Protein AF-A0A8T0ZHH3-F1 (afdb_monomer_lite)

Organism: NCBI:txid29920

Structure (mmCIF, N/CA/C/O backbone):
data_AF-A0A8T0ZHH3-F1
#
_entry.id   AF-A0A8T0ZHH3-F1
#
loop_
_atom_site.group_PDB
_atom_site.id
_atom_site.type_symbol
_atom_site.label_atom_id
_atom_site.label_alt_id
_atom_site.label_comp_id
_atom_site.label_asym_id
_atom_site.label_entity_id
_atom_site.label_seq_id
_atom_site.pdbx_PDB_ins_code
_atom_site.Cartn_x
_atom_site.Cartn_y
_atom_site.Cartn_z
_atom_site.occupancy
_atom_site.B_iso_or_equiv
_atom_site.auth_seq_id
_atom_site.auth_comp_id
_atom_site.auth_asym_id
_atom_site.auth_atom_id
_atom_site.pdbx_PDB_model_num
ATOM 1 N N . MET A 1 1 ? 19.392 21.162 -33.563 1.00 59.66 1 MET A N 1
ATOM 2 C CA . MET A 1 1 ? 19.077 19.999 -34.437 1.00 59.66 1 MET A CA 1
ATOM 3 C C . MET A 1 1 ? 20.223 18.980 -34.588 1.00 59.66 1 MET A C 1
ATOM 5 O O . MET A 1 1 ? 19.961 17.785 -34.469 1.00 59.66 1 MET A O 1
ATOM 9 N N . ARG A 1 2 ? 21.492 19.386 -34.787 1.00 71.56 2 ARG A N 1
ATOM 10 C CA . ARG A 1 2 ? 22.636 18.455 -34.981 1.00 71.56 2 ARG A CA 1
ATOM 11 C C . ARG A 1 2 ? 22.983 17.592 -33.749 1.00 71.56 2 ARG A C 1
ATOM 13 O O . ARG A 1 2 ? 23.337 16.429 -33.901 1.00 71.56 2 ARG A O 1
ATOM 20 N N . THR A 1 3 ? 22.834 18.129 -32.537 1.00 78.62 3 THR A N 1
ATOM 21 C CA . THR A 1 3 ? 23.123 17.438 -31.261 1.00 78.62 3 THR A CA 1
ATOM 22 C C . THR A 1 3 ? 22.096 16.359 -30.914 1.00 78.62 3 THR A C 1
ATOM 24 O O . THR A 1 3 ? 22.476 15.237 -30.599 1.00 78.62 3 THR A O 1
ATOM 27 N N . VAL A 1 4 ? 20.800 16.652 -31.067 1.00 81.25 4 VAL A N 1
ATOM 28 C CA . VAL A 1 4 ? 19.709 15.680 -30.844 1.00 81.25 4 VAL A CA 1
ATOM 29 C C . VAL A 1 4 ? 19.835 14.473 -31.778 1.00 81.25 4 VAL A C 1
ATOM 31 O O . VAL A 1 4 ? 19.625 13.338 -31.361 1.00 81.25 4 VAL A O 1
ATOM 34 N N . THR A 1 5 ? 20.220 14.701 -33.035 1.00 85.38 5 THR A N 1
ATOM 35 C CA . THR A 1 5 ? 20.400 13.623 -34.021 1.00 85.38 5 THR A CA 1
ATOM 36 C C . THR A 1 5 ? 21.553 12.697 -33.636 1.00 85.38 5 THR A C 1
ATOM 38 O O . THR A 1 5 ? 21.377 11.480 -33.631 1.00 85.38 5 THR A O 1
ATOM 41 N N . LYS A 1 6 ? 22.700 13.260 -33.232 1.00 88.19 6 LYS A N 1
ATOM 42 C CA . LYS A 1 6 ? 23.842 12.479 -32.734 1.00 88.19 6 LYS A CA 1
ATOM 43 C C . LYS A 1 6 ? 23.497 11.699 -31.462 1.00 88.19 6 LYS A C 1
ATOM 45 O O . LYS A 1 6 ? 23.827 10.524 -31.376 1.00 88.19 6 LYS A O 1
ATOM 50 N N . ALA A 1 7 ? 22.778 12.310 -30.516 1.00 83.81 7 ALA A N 1
ATOM 51 C CA . ALA A 1 7 ? 22.341 11.636 -29.292 1.00 83.81 7 ALA A CA 1
ATOM 52 C C . ALA A 1 7 ? 21.425 10.434 -29.588 1.00 83.81 7 ALA A C 1
ATOM 54 O O . ALA A 1 7 ? 21.632 9.353 -29.047 1.00 83.81 7 ALA A O 1
ATOM 55 N N . LYS A 1 8 ? 20.468 10.583 -30.516 1.00 86.31 8 LYS A N 1
ATOM 56 C CA . LYS A 1 8 ? 19.613 9.472 -30.971 1.00 86.31 8 LYS A CA 1
ATOM 57 C C . LYS A 1 8 ? 20.405 8.368 -31.678 1.00 86.31 8 LYS A C 1
ATOM 59 O O . LYS A 1 8 ? 20.067 7.197 -31.542 1.00 86.31 8 LYS A O 1
ATOM 64 N N . GLN A 1 9 ? 21.429 8.718 -32.460 1.00 90.06 9 GLN A N 1
ATOM 65 C CA . GLN A 1 9 ? 22.307 7.728 -33.095 1.00 90.06 9 GLN A CA 1
ATOM 66 C C . GLN A 1 9 ? 23.125 6.957 -32.056 1.00 90.06 9 GLN A C 1
ATOM 68 O O . GLN A 1 9 ? 23.198 5.734 -32.145 1.00 90.06 9 GLN A O 1
ATOM 73 N N . LEU A 1 10 ? 23.670 7.652 -31.053 1.00 89.94 10 LEU A N 1
ATOM 74 C CA . LEU A 1 10 ? 24.406 7.030 -29.956 1.00 89.94 10 LEU A CA 1
ATOM 75 C C . LEU A 1 10 ? 23.509 6.092 -29.135 1.00 89.94 10 LEU A C 1
ATOM 77 O O . LEU A 1 10 ? 23.885 4.948 -28.913 1.00 89.94 10 LEU A O 1
ATOM 81 N N . GLU A 1 11 ? 22.300 6.530 -28.764 1.00 89.69 11 GLU A N 1
ATOM 82 C CA . GLU A 1 11 ? 21.311 5.692 -28.065 1.00 89.69 11 GLU A CA 1
ATOM 83 C C . GLU A 1 11 ? 21.004 4.413 -28.861 1.00 89.69 11 GLU A C 1
ATOM 85 O O . GLU A 1 11 ? 21.053 3.310 -28.322 1.00 89.69 11 GLU A O 1
ATOM 90 N N . LYS A 1 12 ? 20.753 4.535 -30.172 1.00 90.00 12 LYS A N 1
ATOM 91 C CA . LYS A 1 12 ? 20.539 3.371 -31.048 1.00 90.00 12 LYS A CA 1
ATOM 92 C C . LYS A 1 12 ? 21.761 2.450 -31.106 1.00 90.00 12 LYS A C 1
ATOM 94 O O . LYS A 1 12 ? 21.583 1.237 -31.184 1.00 90.00 12 LYS A O 1
ATOM 99 N N . GLY A 1 13 ? 22.971 3.010 -31.102 1.00 92.50 13 GLY A N 1
ATOM 100 C CA . GLY A 1 13 ? 24.221 2.252 -31.051 1.00 92.50 13 GLY A CA 1
ATOM 101 C C . GLY A 1 13 ? 24.333 1.424 -29.772 1.00 92.50 13 GLY A C 1
ATOM 102 O O . GLY A 1 13 ? 24.526 0.214 -29.858 1.00 92.50 13 GLY A O 1
ATOM 103 N N . LEU A 1 14 ? 24.099 2.049 -28.614 1.00 92.81 14 LEU A N 1
ATOM 104 C CA . LEU A 1 14 ? 24.108 1.382 -27.306 1.00 92.81 14 LEU A CA 1
ATOM 105 C C . LEU A 1 14 ? 23.083 0.245 -27.235 1.00 92.81 14 LEU A C 1
ATOM 107 O O . LEU A 1 14 ? 23.435 -0.875 -26.878 1.00 92.81 14 LEU A O 1
ATOM 111 N N . LEU A 1 15 ? 21.837 0.489 -27.658 1.00 93.06 15 LEU A N 1
ATOM 112 C CA . LEU A 1 15 ? 20.794 -0.545 -27.667 1.00 93.06 15 LEU A CA 1
ATOM 113 C C . LEU A 1 15 ? 21.173 -1.746 -28.547 1.00 93.06 15 LEU A C 1
ATOM 115 O O . LEU A 1 15 ? 20.931 -2.892 -28.170 1.00 93.06 15 LEU A O 1
ATOM 119 N N . ARG A 1 16 ? 21.786 -1.504 -29.715 1.00 90.62 16 ARG A N 1
ATOM 120 C CA . ARG A 1 16 ? 22.267 -2.578 -30.601 1.00 90.62 16 ARG A CA 1
ATOM 121 C C . ARG A 1 16 ? 23.394 -3.376 -29.960 1.00 90.62 16 ARG A C 1
ATOM 123 O O . ARG A 1 16 ? 23.371 -4.600 -30.063 1.00 90.62 16 ARG A O 1
ATOM 130 N N . GLN A 1 17 ? 24.339 -2.691 -29.320 1.00 93.31 17 GLN A N 1
ATOM 131 C CA . GLN A 1 17 ? 25.462 -3.317 -28.636 1.00 93.31 17 GLN A CA 1
ATOM 132 C C . GLN A 1 17 ? 24.977 -4.206 -27.486 1.00 93.31 17 GLN A C 1
ATOM 134 O O . GLN A 1 17 ? 25.219 -5.408 -27.515 1.00 93.31 17 GLN A O 1
ATOM 139 N N . TRP A 1 18 ? 24.196 -3.666 -26.545 1.00 95.06 18 TRP A N 1
ATOM 140 C CA . TRP A 1 18 ? 23.686 -4.429 -25.397 1.00 95.06 18 TRP A CA 1
ATOM 141 C C . TRP A 1 18 ? 22.829 -5.630 -25.805 1.00 95.06 18 TRP A C 1
ATOM 143 O O . TRP A 1 18 ? 22.804 -6.651 -25.122 1.00 95.06 18 TRP A O 1
ATOM 153 N N . ARG A 1 19 ? 22.114 -5.526 -26.930 1.00 87.88 19 ARG A N 1
ATOM 154 C CA . ARG A 1 19 ? 21.345 -6.637 -27.503 1.00 87.88 19 ARG A CA 1
ATOM 155 C C . ARG A 1 19 ? 22.243 -7.710 -28.130 1.00 87.88 19 ARG A C 1
ATOM 157 O O . ARG A 1 19 ? 21.929 -8.897 -28.038 1.00 87.88 19 ARG A O 1
ATOM 164 N N . HIS A 1 20 ? 23.321 -7.305 -28.802 1.00 88.88 20 HIS A N 1
ATOM 165 C CA . HIS A 1 20 ? 24.292 -8.229 -29.393 1.00 88.88 20 HIS A CA 1
ATOM 166 C C . HIS A 1 20 ? 25.044 -9.004 -28.307 1.00 88.88 20 HIS A C 1
ATOM 168 O O . HIS A 1 20 ? 25.120 -10.225 -28.382 1.00 88.88 20 HIS A O 1
ATOM 174 N N . GLU A 1 21 ? 25.475 -8.302 -27.258 1.00 91.44 21 GLU A N 1
ATOM 175 C CA . GLU A 1 21 ? 26.130 -8.868 -26.072 1.00 91.44 21 GLU A CA 1
ATOM 176 C C . GLU A 1 21 ? 25.176 -9.668 -25.168 1.00 91.44 21 GLU A C 1
ATOM 178 O O . GLU A 1 21 ? 25.624 -10.310 -24.226 1.00 91.44 21 GLU A O 1
ATOM 183 N N . ASN A 1 22 ? 23.868 -9.647 -25.456 1.00 87.50 22 ASN A N 1
ATOM 184 C CA . ASN A 1 22 ? 22.833 -10.329 -24.678 1.00 87.50 22 ASN A CA 1
ATOM 185 C C . ASN A 1 22 ? 22.885 -9.988 -23.182 1.00 87.50 22 ASN A C 1
ATOM 187 O O . ASN A 1 22 ? 22.786 -10.876 -22.338 1.00 87.50 22 ASN A O 1
ATOM 191 N N . LEU A 1 23 ? 23.075 -8.705 -22.861 1.00 94.31 23 LEU A N 1
ATOM 192 C CA . LEU A 1 23 ? 23.113 -8.278 -21.468 1.00 94.31 23 LEU A CA 1
ATOM 193 C C . LEU A 1 23 ? 21.786 -8.601 -20.768 1.00 94.31 23 LEU A C 1
ATOM 195 O O . LEU A 1 23 ? 20.710 -8.508 -21.349 1.00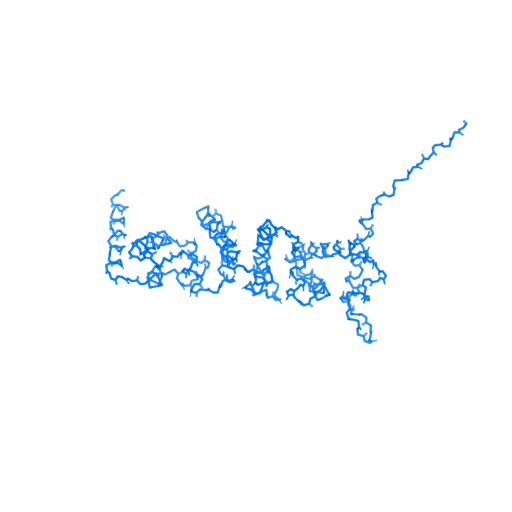 94.31 23 LEU A O 1
ATOM 199 N N . GLU A 1 24 ? 21.848 -8.964 -19.495 1.00 92.69 24 GLU A N 1
ATOM 200 C CA . GLU A 1 24 ? 20.628 -9.111 -18.705 1.00 92.69 24 GLU A CA 1
ATOM 201 C C . GLU A 1 24 ? 20.027 -7.730 -18.392 1.00 92.69 24 GLU A C 1
ATOM 203 O O . GLU A 1 24 ? 20.781 -6.771 -18.164 1.00 92.69 24 GLU A O 1
ATOM 208 N N . PRO A 1 25 ? 18.689 -7.584 -18.310 1.00 92.75 25 PRO A N 1
ATOM 209 C CA . PRO A 1 25 ? 18.055 -6.310 -17.974 1.00 92.75 25 PRO A CA 1
ATOM 210 C C . PRO A 1 25 ? 18.575 -5.692 -16.672 1.00 92.75 25 PRO A C 1
ATOM 212 O O . PRO A 1 25 ? 18.742 -4.478 -16.607 1.00 92.75 25 PRO A O 1
ATOM 215 N N . ALA A 1 26 ? 18.927 -6.503 -15.670 1.00 92.25 26 ALA A N 1
ATOM 216 C CA . ALA A 1 26 ? 19.546 -6.022 -14.433 1.00 92.25 26 ALA A CA 1
ATOM 217 C C . ALA A 1 26 ? 20.908 -5.336 -14.676 1.00 92.25 26 ALA A C 1
ATOM 219 O O . ALA A 1 26 ? 21.198 -4.291 -14.090 1.00 92.25 26 ALA A O 1
ATOM 220 N N . SER A 1 27 ? 21.727 -5.867 -15.588 1.00 94.12 27 SER A N 1
ATOM 221 C CA . SER A 1 27 ? 23.013 -5.268 -15.965 1.00 94.12 27 SER A CA 1
ATOM 222 C C . SER A 1 27 ? 22.818 -3.929 -16.671 1.00 94.12 27 SER A C 1
ATOM 224 O O . SER A 1 27 ? 23.507 -2.958 -16.360 1.00 94.12 27 SER A O 1
ATOM 226 N N . VAL A 1 28 ? 21.842 -3.838 -17.580 1.00 95.00 28 VAL A N 1
ATOM 227 C CA . VAL A 1 28 ? 21.525 -2.571 -18.260 1.00 95.00 28 VAL A CA 1
ATOM 228 C C . VAL A 1 28 ? 20.920 -1.551 -17.296 1.00 95.00 28 VAL A C 1
ATOM 230 O O . VAL A 1 28 ? 21.265 -0.372 -17.369 1.00 95.00 28 VAL A O 1
ATOM 233 N N . MET A 1 29 ? 20.090 -1.987 -16.345 1.00 93.88 29 MET A N 1
ATOM 234 C CA . MET A 1 29 ? 19.563 -1.135 -15.275 1.00 93.88 29 MET A CA 1
ATOM 235 C C . MET A 1 29 ? 20.707 -0.478 -14.487 1.00 93.88 29 MET A C 1
ATOM 237 O O . MET A 1 29 ? 20.697 0.738 -14.293 1.00 93.88 29 MET A O 1
ATOM 241 N N . LYS A 1 30 ? 21.747 -1.248 -14.145 1.00 93.31 30 LYS A N 1
ATOM 242 C CA . LYS A 1 30 ? 22.952 -0.738 -13.478 1.00 93.31 30 LYS A CA 1
ATOM 243 C C . LYS A 1 30 ? 23.771 0.217 -14.347 1.00 93.31 30 LYS A C 1
ATOM 245 O O . LYS A 1 30 ? 24.168 1.286 -13.888 1.00 93.31 30 LYS A O 1
ATOM 250 N N . LEU A 1 31 ? 23.987 -0.112 -15.623 1.00 94.38 31 LEU A N 1
ATOM 251 C CA . LEU A 1 31 ? 24.691 0.775 -16.567 1.00 94.38 31 LEU A CA 1
ATOM 252 C C . LEU A 1 31 ? 23.988 2.130 -16.727 1.00 94.38 31 LEU A C 1
ATOM 254 O O . LEU A 1 31 ? 24.639 3.162 -16.893 1.00 94.38 31 LEU A O 1
ATOM 258 N N . LEU A 1 32 ? 22.658 2.130 -16.652 1.00 93.12 32 LEU A N 1
ATOM 259 C CA . LEU A 1 32 ? 21.827 3.326 -16.733 1.00 93.12 32 LEU A CA 1
ATOM 260 C C . LEU A 1 32 ? 21.657 4.054 -15.391 1.00 93.12 32 LEU A C 1
ATOM 262 O O . LEU A 1 32 ? 20.986 5.093 -15.374 1.00 93.12 32 LEU A O 1
ATOM 266 N N . LYS A 1 33 ? 22.268 3.549 -14.307 1.00 92.00 33 LYS A N 1
ATOM 267 C CA . LYS A 1 33 ? 22.129 4.056 -12.931 1.00 92.00 33 LYS A CA 1
ATOM 268 C C . LYS A 1 33 ? 20.668 4.148 -12.496 1.00 92.00 33 LYS A C 1
ATOM 270 O O . LYS A 1 33 ? 20.194 5.165 -11.996 1.00 92.00 33 LYS A O 1
ATOM 275 N N . LEU A 1 34 ? 19.924 3.092 -12.798 1.00 91.94 34 LEU A N 1
ATOM 276 C CA . LEU A 1 34 ? 18.514 2.945 -12.454 1.00 91.94 34 LEU A CA 1
ATOM 277 C C . LEU A 1 34 ? 18.319 2.081 -11.202 1.00 91.94 34 LEU A C 1
ATOM 279 O O . LEU A 1 34 ? 17.189 1.884 -10.779 1.00 91.94 34 LEU A O 1
ATOM 283 N N . ASP A 1 35 ? 19.393 1.570 -10.605 1.00 89.75 35 ASP A N 1
ATOM 284 C CA . ASP A 1 35 ? 19.345 0.677 -9.448 1.00 89.75 35 ASP A CA 1
ATOM 285 C C . ASP A 1 35 ? 19.921 1.291 -8.155 1.00 89.75 35 ASP A C 1
ATOM 287 O O . ASP A 1 35 ? 20.048 0.581 -7.154 1.00 89.75 35 ASP A O 1
ATOM 291 N N . ASP A 1 36 ? 20.197 2.602 -8.160 1.00 87.94 36 ASP A N 1
ATOM 292 C CA . ASP A 1 36 ? 20.709 3.360 -7.008 1.00 87.94 36 ASP A CA 1
ATOM 293 C C . ASP A 1 36 ? 19.606 3.682 -5.977 1.00 87.94 36 ASP A C 1
ATOM 295 O O . ASP A 1 36 ? 19.792 3.483 -4.780 1.00 87.94 36 ASP A O 1
ATOM 299 N N . ASP A 1 37 ? 18.441 4.162 -6.433 1.00 89.50 37 ASP A N 1
ATOM 300 C CA . ASP A 1 37 ? 17.300 4.550 -5.588 1.00 89.50 37 ASP A CA 1
ATOM 301 C C . ASP A 1 37 ? 15.968 4.296 -6.307 1.00 89.50 37 ASP A C 1
ATOM 303 O O . ASP A 1 37 ? 15.744 4.746 -7.437 1.00 89.50 37 ASP A O 1
ATOM 307 N N . VAL A 1 38 ? 15.045 3.629 -5.611 1.00 89.94 38 VAL A N 1
ATOM 308 C CA . VAL A 1 38 ? 13.718 3.280 -6.131 1.00 89.94 38 VAL A CA 1
ATOM 309 C C . VAL A 1 38 ? 12.878 4.524 -6.453 1.00 89.94 38 VAL A C 1
ATOM 311 O O . VAL A 1 38 ? 12.126 4.527 -7.428 1.00 89.94 38 VAL A O 1
ATOM 314 N N . ASN A 1 39 ? 13.029 5.620 -5.697 1.00 85.94 39 ASN A N 1
ATOM 315 C CA . ASN A 1 39 ? 12.301 6.866 -5.973 1.00 85.94 39 ASN A CA 1
ATOM 316 C C . ASN A 1 39 ? 12.911 7.639 -7.154 1.00 85.94 39 ASN A C 1
ATOM 318 O O . ASN A 1 39 ? 12.196 8.317 -7.901 1.00 85.94 39 ASN A O 1
ATOM 322 N N . GLY A 1 40 ? 14.230 7.552 -7.317 1.00 86.81 40 GLY A N 1
ATOM 323 C CA . GLY A 1 40 ? 14.991 8.111 -8.427 1.00 86.81 40 GLY A CA 1
ATOM 324 C C . GLY A 1 40 ? 14.697 7.421 -9.756 1.00 86.81 40 GLY A C 1
ATOM 325 O O . GLY A 1 40 ? 14.652 8.100 -10.784 1.00 86.81 40 GLY A O 1
ATOM 326 N N . PHE A 1 41 ? 14.407 6.115 -9.740 1.00 89.69 41 PHE A N 1
ATOM 327 C CA . PHE A 1 41 ? 14.096 5.330 -10.937 1.00 89.69 41 PHE A CA 1
ATOM 328 C C . PHE A 1 41 ? 13.025 5.984 -11.819 1.00 89.69 41 PHE A C 1
ATOM 330 O O . PHE A 1 41 ? 13.260 6.246 -12.999 1.00 89.69 41 PHE A O 1
ATOM 337 N N . LEU A 1 42 ? 11.867 6.317 -11.233 1.00 88.25 42 LEU A N 1
ATOM 338 C CA . LEU A 1 42 ? 10.724 6.886 -11.961 1.00 88.25 42 LEU A CA 1
ATOM 339 C C . LEU A 1 42 ? 11.003 8.290 -12.510 1.00 88.25 42 LEU A C 1
ATOM 341 O O . LEU A 1 42 ? 10.373 8.722 -13.472 1.00 88.25 42 LEU A O 1
ATOM 345 N N . LYS A 1 43 ? 11.949 9.009 -11.900 1.00 88.69 43 LYS A N 1
ATOM 346 C CA . LYS A 1 43 ? 12.342 10.373 -12.281 1.00 88.69 43 LYS A CA 1
ATOM 347 C C . LYS A 1 43 ? 13.483 10.384 -13.298 1.00 88.69 43 LYS A C 1
ATOM 349 O O . LYS A 1 43 ? 13.818 11.441 -13.838 1.00 88.69 43 LYS A O 1
ATOM 354 N N . SER A 1 44 ? 14.109 9.234 -13.543 1.00 89.75 44 SER A N 1
ATOM 355 C CA . SER A 1 44 ? 15.304 9.148 -14.367 1.00 89.75 44 SER A CA 1
ATOM 356 C C . SER A 1 44 ? 14.988 9.344 -15.845 1.00 89.75 44 SER A C 1
ATOM 358 O O . SER A 1 44 ? 14.121 8.693 -16.425 1.00 89.75 44 SER A O 1
ATOM 360 N N . ARG A 1 45 ? 15.783 10.190 -16.507 1.00 86.50 45 ARG A N 1
ATOM 361 C CA . ARG A 1 45 ? 15.721 10.372 -17.967 1.00 86.50 45 ARG A CA 1
ATOM 362 C C . ARG A 1 45 ? 16.145 9.116 -18.734 1.00 86.50 45 ARG A C 1
ATOM 364 O O . ARG A 1 45 ? 15.767 8.963 -19.891 1.00 86.50 45 ARG A O 1
ATOM 371 N N . ASN A 1 46 ? 16.898 8.221 -18.091 1.00 91.00 46 ASN A N 1
ATOM 372 C CA . ASN A 1 46 ? 17.352 6.965 -18.685 1.00 91.00 46 ASN A CA 1
ATOM 373 C C . ASN A 1 46 ? 16.268 5.880 -18.688 1.00 91.00 46 ASN A C 1
ATOM 375 O O . ASN A 1 46 ? 16.449 4.855 -19.344 1.00 91.00 46 ASN A O 1
ATOM 379 N N . LEU A 1 47 ? 15.140 6.106 -18.005 1.00 91.44 47 LEU A N 1
ATOM 380 C CA . LEU A 1 47 ? 14.032 5.157 -17.950 1.00 91.44 47 LEU A CA 1
ATOM 381 C C . LEU A 1 47 ? 13.524 4.791 -19.350 1.00 91.44 47 LEU A C 1
ATOM 383 O O . LEU A 1 47 ? 13.345 3.620 -19.663 1.00 91.44 47 LEU A O 1
ATOM 387 N N . TRP A 1 48 ? 13.376 5.786 -20.225 1.00 90.25 48 TRP A N 1
ATOM 388 C CA . TRP A 1 48 ? 12.935 5.575 -21.606 1.00 90.25 48 TRP A CA 1
ATOM 389 C C . TRP A 1 48 ? 13.915 4.716 -22.417 1.00 90.25 48 TRP A C 1
ATOM 391 O O . TRP A 1 48 ? 13.509 3.876 -23.221 1.00 90.25 48 TRP A O 1
ATOM 401 N N . THR A 1 49 ? 15.220 4.897 -22.194 1.00 93.69 49 THR A N 1
ATOM 402 C CA . THR A 1 49 ? 16.259 4.054 -22.801 1.00 93.69 49 THR A CA 1
ATOM 403 C C . THR A 1 49 ? 16.140 2.615 -22.305 1.00 93.69 49 THR A C 1
ATOM 405 O O . THR A 1 49 ? 16.259 1.681 -23.097 1.00 93.69 49 THR A O 1
ATOM 408 N N . PHE A 1 50 ? 15.859 2.429 -21.015 1.00 95.25 50 PHE A N 1
ATOM 409 C CA . PHE A 1 50 ? 15.678 1.109 -20.421 1.00 95.25 50 PHE A CA 1
ATOM 410 C C . PHE A 1 50 ? 14.421 0.398 -20.935 1.00 95.25 50 PHE A C 1
ATOM 412 O O . PHE A 1 50 ? 14.491 -0.772 -21.293 1.00 95.25 50 PHE A O 1
ATOM 419 N N . GLU A 1 51 ? 13.296 1.101 -21.077 1.00 93.56 51 GLU A N 1
ATOM 420 C CA . GLU A 1 51 ? 12.072 0.537 -21.665 1.00 93.56 51 GLU A CA 1
ATOM 421 C C . GLU A 1 51 ? 12.287 0.074 -23.112 1.00 93.56 51 GLU A C 1
ATOM 423 O O . GLU A 1 51 ? 11.874 -1.026 -23.483 1.00 93.56 51 GLU A O 1
ATOM 428 N N . LYS A 1 52 ? 12.986 0.876 -23.929 1.00 93.75 52 LYS A N 1
ATOM 429 C CA . LYS A 1 52 ? 13.379 0.458 -25.286 1.00 93.75 52 LYS A CA 1
ATOM 430 C C . LYS A 1 52 ? 14.250 -0.790 -25.261 1.00 93.75 52 LYS A C 1
ATOM 432 O O . LYS A 1 52 ? 14.093 -1.654 -26.120 1.00 93.75 52 LYS A O 1
ATOM 437 N N . TYR A 1 53 ? 15.169 -0.870 -24.303 1.00 95.31 53 TYR A N 1
ATOM 438 C CA . TYR A 1 53 ? 16.025 -2.033 -24.148 1.00 95.31 53 TYR A CA 1
ATOM 439 C C . TYR A 1 53 ? 15.223 -3.286 -23.786 1.00 95.31 53 TYR A C 1
ATOM 441 O O . TYR A 1 53 ? 15.363 -4.293 -24.472 1.00 95.31 53 TYR A O 1
ATOM 449 N N . ILE A 1 54 ? 14.331 -3.209 -22.791 1.00 94.81 54 ILE A N 1
ATOM 450 C CA . ILE A 1 54 ? 13.426 -4.308 -22.416 1.00 94.81 54 ILE A CA 1
ATOM 451 C C . ILE A 1 54 ? 12.617 -4.780 -23.632 1.00 94.81 54 ILE A C 1
ATOM 453 O O . ILE A 1 54 ? 12.514 -5.980 -23.876 1.00 94.81 54 ILE A O 1
ATOM 457 N N . ALA A 1 55 ? 12.090 -3.857 -24.442 1.00 93.62 55 ALA A N 1
ATOM 458 C CA . ALA A 1 55 ? 11.341 -4.214 -25.645 1.00 93.62 55 ALA A CA 1
ATOM 459 C C . ALA A 1 55 ? 12.194 -4.983 -26.673 1.00 93.62 55 ALA A C 1
ATOM 461 O O . ALA A 1 55 ? 11.716 -5.946 -27.270 1.00 93.62 55 ALA A O 1
ATOM 462 N N . GLU A 1 56 ? 13.452 -4.589 -26.890 1.00 92.38 56 GLU A N 1
ATOM 463 C CA . GLU A 1 56 ? 14.375 -5.319 -27.772 1.00 92.38 56 GLU A CA 1
ATOM 464 C C . GLU A 1 56 ? 14.822 -6.662 -27.174 1.00 92.38 56 GLU A C 1
ATOM 466 O O . GLU A 1 56 ? 14.937 -7.644 -27.908 1.00 92.38 56 GLU A O 1
ATOM 471 N N . PHE A 1 57 ? 15.028 -6.724 -25.856 1.00 92.75 57 PHE A N 1
ATOM 472 C CA . PHE A 1 57 ? 15.357 -7.951 -25.133 1.00 92.75 57 PHE A CA 1
ATOM 473 C C . PHE A 1 57 ? 14.223 -8.979 -25.248 1.00 92.75 57 PHE A C 1
ATOM 475 O O . PHE A 1 57 ? 14.467 -10.118 -25.643 1.00 92.75 57 PHE A O 1
ATOM 482 N N . ASN A 1 58 ? 12.973 -8.571 -25.013 1.00 94.25 58 ASN A N 1
ATOM 483 C CA . ASN A 1 58 ? 11.803 -9.455 -25.077 1.00 94.25 58 ASN A CA 1
ATOM 484 C C . ASN A 1 58 ? 11.533 -9.993 -26.488 1.00 94.25 58 ASN A C 1
ATOM 486 O O . ASN A 1 58 ? 11.079 -11.123 -26.631 1.00 94.25 58 ASN A O 1
ATOM 490 N N . LYS A 1 59 ? 11.846 -9.227 -27.546 1.00 91.94 59 LYS A N 1
ATOM 491 C CA . LYS A 1 59 ? 11.749 -9.721 -28.935 1.00 91.94 59 LYS A CA 1
ATOM 492 C C . LYS A 1 59 ? 12.688 -10.897 -29.207 1.00 91.94 59 LYS A C 1
ATOM 494 O O . LYS A 1 59 ? 12.364 -11.745 -30.030 1.00 91.94 59 LYS A O 1
ATOM 499 N N . LYS A 1 60 ? 13.855 -10.926 -28.556 1.00 89.00 60 LYS A N 1
ATOM 500 C CA . LYS A 1 60 ? 14.839 -12.013 -28.677 1.00 89.00 60 LYS A CA 1
ATOM 501 C C . LYS A 1 60 ? 14.549 -13.162 -27.706 1.00 89.00 60 LYS A C 1
ATOM 503 O O . LYS A 1 60 ? 14.927 -14.291 -27.989 1.00 89.00 60 LYS A O 1
ATOM 508 N N . ASN A 1 61 ? 13.857 -12.872 -26.604 1.00 89.44 61 ASN A N 1
ATOM 509 C CA . ASN A 1 61 ? 13.544 -13.813 -25.532 1.00 89.44 61 ASN A CA 1
ATOM 510 C C . ASN A 1 61 ? 12.018 -13.917 -25.322 1.00 89.44 61 ASN A C 1
ATOM 512 O O . ASN A 1 61 ? 11.515 -13.499 -24.276 1.00 89.44 61 ASN A O 1
ATOM 516 N N . PRO A 1 62 ? 11.254 -14.443 -26.302 1.00 91.06 62 PRO A N 1
ATOM 517 C CA . PRO A 1 62 ? 9.791 -14.439 -26.249 1.00 91.06 62 PRO A CA 1
ATOM 518 C C . PRO A 1 62 ? 9.218 -15.285 -25.104 1.00 91.06 62 PRO A C 1
ATOM 520 O O . PRO A 1 62 ? 8.127 -14.979 -24.631 1.00 91.06 62 PRO A O 1
ATOM 523 N N . GLU A 1 63 ? 9.948 -16.306 -24.651 1.00 92.62 63 GLU A N 1
ATOM 524 C CA . GLU A 1 63 ? 9.540 -17.194 -23.553 1.00 92.62 63 GLU A CA 1
ATOM 525 C C . GLU A 1 63 ? 9.834 -16.604 -22.164 1.00 92.62 63 GLU A C 1
ATOM 527 O O . GLU A 1 63 ? 9.122 -16.898 -21.210 1.00 92.62 63 GLU A O 1
ATOM 532 N N . ASN A 1 64 ? 10.836 -15.724 -22.055 1.00 88.31 64 ASN A N 1
ATOM 533 C CA . ASN A 1 64 ? 11.323 -15.156 -20.793 1.00 88.31 64 ASN A CA 1
ATOM 534 C C . ASN A 1 64 ? 11.250 -13.627 -20.825 1.00 88.31 64 ASN A C 1
ATOM 536 O O . ASN A 1 64 ? 12.255 -12.923 -20.702 1.00 88.31 64 ASN A O 1
ATOM 540 N N . GLN A 1 65 ? 10.044 -13.108 -21.047 1.00 93.00 65 GLN A N 1
ATOM 541 C CA . GLN A 1 65 ? 9.830 -11.669 -21.131 1.00 93.00 65 GLN A CA 1
ATOM 542 C C . GLN A 1 65 ? 10.003 -10.999 -19.769 1.00 93.00 65 GLN A C 1
ATOM 544 O O . GLN A 1 65 ? 9.467 -11.444 -18.755 1.00 93.00 65 GLN A O 1
ATOM 549 N N . VAL A 1 66 ? 10.690 -9.862 -19.773 1.00 93.44 66 VAL A N 1
ATOM 550 C CA . VAL A 1 66 ? 10.872 -9.003 -18.606 1.00 93.44 66 VAL A CA 1
ATOM 551 C C . VAL A 1 66 ? 9.974 -7.779 -18.737 1.00 93.44 66 VAL A C 1
ATOM 553 O O . VAL A 1 66 ? 9.820 -7.210 -19.816 1.00 93.44 66 VAL A O 1
ATOM 556 N N . THR A 1 67 ? 9.363 -7.352 -17.637 1.00 94.50 67 THR A N 1
ATOM 557 C CA . THR A 1 67 ? 8.595 -6.102 -17.576 1.00 94.50 67 THR A CA 1
ATOM 558 C C . THR A 1 67 ? 9.357 -5.054 -16.780 1.00 94.50 67 THR A C 1
ATOM 560 O O . THR A 1 67 ? 10.264 -5.375 -16.011 1.00 94.50 67 THR A O 1
ATOM 563 N N . LEU A 1 68 ? 8.976 -3.785 -16.929 1.00 94.25 68 LEU A N 1
ATOM 564 C CA . LEU A 1 68 ? 9.570 -2.705 -16.144 1.00 94.25 68 LEU A CA 1
ATOM 565 C C . LEU A 1 68 ? 9.335 -2.912 -14.639 1.00 94.25 68 LEU A C 1
ATOM 567 O O . LEU A 1 68 ? 10.262 -2.794 -13.839 1.00 94.25 68 LEU A O 1
ATOM 571 N N . LEU A 1 69 ? 8.103 -3.278 -14.268 1.00 95.31 69 LEU A N 1
ATOM 572 C CA . LEU A 1 69 ? 7.749 -3.626 -12.895 1.00 95.31 69 LEU A CA 1
ATOM 573 C C . LEU A 1 69 ? 8.498 -4.876 -12.408 1.00 95.31 69 LEU A C 1
ATOM 575 O O . LEU A 1 69 ? 8.947 -4.913 -11.264 1.00 95.31 69 LEU A O 1
ATOM 579 N N . GLY A 1 70 ? 8.665 -5.885 -13.265 1.00 94.12 70 GLY A N 1
ATOM 580 C CA . GLY A 1 70 ? 9.433 -7.092 -12.956 1.00 94.12 70 GLY A CA 1
ATOM 581 C C . GLY A 1 70 ? 10.901 -6.778 -12.673 1.00 94.12 70 GLY A C 1
ATOM 582 O O . GLY A 1 70 ? 11.443 -7.237 -11.675 1.00 94.12 70 GLY A O 1
ATOM 583 N N . ALA A 1 71 ? 11.524 -5.914 -13.480 1.00 92.81 71 ALA A N 1
ATOM 584 C CA . ALA A 1 71 ? 12.887 -5.450 -13.230 1.00 92.81 71 ALA A CA 1
ATOM 585 C C . ALA A 1 71 ? 12.994 -4.721 -11.876 1.00 92.81 71 ALA A C 1
ATOM 587 O O . ALA A 1 71 ? 13.858 -5.055 -11.066 1.00 92.81 71 ALA A O 1
ATOM 588 N N . LEU A 1 72 ? 12.073 -3.796 -11.581 1.00 93.31 72 LEU A N 1
ATOM 589 C CA . LEU A 1 72 ? 12.023 -3.087 -10.296 1.00 93.31 72 LEU A CA 1
ATOM 590 C C . LEU A 1 72 ? 11.871 -4.030 -9.099 1.00 93.31 72 LEU A C 1
ATOM 592 O O . LEU A 1 72 ? 12.621 -3.919 -8.136 1.00 93.31 72 LEU A O 1
ATOM 596 N N . THR A 1 73 ? 10.921 -4.959 -9.167 1.00 93.69 73 THR A N 1
ATOM 597 C CA . THR A 1 73 ? 10.619 -5.900 -8.073 1.00 93.69 73 THR A CA 1
ATOM 598 C C . THR A 1 73 ? 11.646 -7.024 -7.937 1.00 93.69 73 THR A C 1
ATOM 600 O O . THR A 1 73 ? 11.704 -7.674 -6.900 1.00 93.69 73 THR A O 1
ATOM 603 N N . SER A 1 74 ? 12.501 -7.226 -8.946 1.00 92.19 74 SER A N 1
ATOM 604 C CA . SER A 1 74 ? 13.675 -8.100 -8.835 1.00 92.19 74 SER A CA 1
ATOM 605 C C . SER A 1 74 ? 14.831 -7.448 -8.065 1.00 92.19 74 SER A C 1
ATOM 607 O O . SER A 1 74 ? 15.668 -8.146 -7.496 1.00 92.19 74 SER A O 1
ATOM 609 N N . LYS A 1 75 ? 14.881 -6.108 -8.047 1.00 91.50 75 LYS A N 1
ATOM 610 C CA . LYS A 1 75 ? 15.933 -5.316 -7.396 1.00 91.50 75 LYS A CA 1
ATOM 611 C C . LYS A 1 75 ? 15.528 -4.819 -6.009 1.00 91.50 75 LYS A C 1
ATOM 613 O O . LYS A 1 75 ? 16.362 -4.798 -5.107 1.00 91.50 75 LYS A O 1
ATOM 618 N N . TYR A 1 76 ? 14.284 -4.379 -5.864 1.00 92.19 76 TYR A N 1
ATOM 619 C CA . TYR A 1 76 ? 13.746 -3.757 -4.659 1.00 92.19 76 TYR A CA 1
ATOM 620 C C . TYR A 1 76 ? 12.593 -4.583 -4.104 1.00 92.19 76 TYR A C 1
ATOM 622 O O . TYR A 1 76 ? 11.874 -5.244 -4.854 1.00 92.19 76 TYR A O 1
ATOM 630 N N . GLU A 1 77 ? 12.375 -4.505 -2.793 1.00 92.50 77 GLU A N 1
ATOM 631 C CA . GLU A 1 77 ? 11.222 -5.159 -2.185 1.00 92.50 77 GLU A CA 1
ATOM 632 C C . GLU A 1 77 ? 9.911 -4.617 -2.779 1.00 92.50 77 GLU A C 1
ATOM 634 O O . GLU A 1 77 ? 9.769 -3.412 -3.006 1.00 92.50 77 GLU A O 1
ATOM 639 N N . GLU A 1 78 ? 8.914 -5.487 -2.995 1.00 93.88 78 GLU A N 1
ATOM 640 C CA . GLU A 1 78 ? 7.641 -5.081 -3.619 1.00 93.88 78 GLU A CA 1
ATOM 641 C C . GLU A 1 78 ? 6.956 -3.919 -2.862 1.00 93.88 78 GLU A C 1
ATOM 643 O O . GLU A 1 78 ? 6.339 -3.055 -3.490 1.00 93.88 78 GLU A O 1
ATOM 648 N N . GLY A 1 79 ? 7.103 -3.854 -1.532 1.00 94.19 79 GLY A N 1
ATOM 649 C CA . GLY A 1 79 ? 6.591 -2.755 -0.707 1.00 94.19 79 GLY A CA 1
ATOM 650 C C . GLY A 1 79 ? 7.294 -1.413 -0.953 1.00 94.19 79 GLY A C 1
ATOM 651 O O . GLY A 1 79 ? 6.633 -0.374 -0.986 1.00 94.19 79 GLY A O 1
ATOM 652 N N . ASP A 1 80 ? 8.610 -1.413 -1.186 1.00 93.75 80 ASP A N 1
ATOM 653 C CA . ASP A 1 80 ? 9.358 -0.198 -1.544 1.00 93.75 80 ASP A CA 1
ATOM 654 C C . ASP A 1 80 ? 8.951 0.306 -2.928 1.00 93.75 80 ASP A C 1
ATOM 656 O O . ASP A 1 80 ? 8.715 1.503 -3.118 1.00 93.75 80 ASP A O 1
ATOM 660 N N . VAL A 1 81 ? 8.787 -0.617 -3.880 1.00 96.25 81 VAL A N 1
ATOM 661 C CA . VAL A 1 81 ? 8.304 -0.300 -5.228 1.00 96.25 81 VAL A CA 1
ATOM 662 C C . VAL A 1 81 ? 6.903 0.311 -5.171 1.00 96.25 81 VAL A C 1
ATOM 664 O O . VAL A 1 81 ? 6.663 1.337 -5.804 1.00 96.25 81 VAL A O 1
ATOM 667 N N . ALA A 1 82 ? 5.990 -0.250 -4.371 1.00 97.19 82 ALA A N 1
ATOM 668 C CA . ALA A 1 82 ? 4.655 0.315 -4.163 1.00 97.19 82 ALA A CA 1
ATOM 669 C C . ALA A 1 82 ? 4.701 1.756 -3.623 1.00 97.19 82 ALA A C 1
ATOM 671 O O . ALA A 1 82 ? 4.041 2.651 -4.158 1.00 97.19 82 ALA A O 1
ATOM 672 N N . ARG A 1 83 ? 5.539 2.027 -2.613 1.00 94.81 83 ARG A N 1
ATOM 673 C CA . ARG A 1 83 ? 5.714 3.385 -2.068 1.00 94.81 83 ARG A CA 1
ATOM 674 C C . ARG A 1 83 ? 6.291 4.360 -3.091 1.00 94.81 83 ARG A C 1
ATOM 676 O O . ARG A 1 83 ? 5.861 5.519 -3.135 1.00 94.81 83 ARG A O 1
ATOM 683 N N . ALA A 1 84 ? 7.245 3.917 -3.905 1.00 95.31 84 ALA A N 1
ATOM 684 C CA . ALA A 1 84 ? 7.816 4.734 -4.969 1.00 95.31 84 ALA A CA 1
ATOM 685 C C . ALA A 1 84 ? 6.774 5.058 -6.046 1.00 95.31 84 ALA A C 1
ATOM 687 O O . ALA A 1 84 ? 6.663 6.214 -6.454 1.00 95.31 84 ALA A O 1
ATOM 688 N N . ILE A 1 85 ? 5.952 4.079 -6.438 1.00 97.69 85 ILE A N 1
ATOM 689 C CA . ILE A 1 85 ? 4.835 4.270 -7.370 1.00 97.69 85 ILE A CA 1
ATOM 690 C C . ILE A 1 85 ? 3.860 5.322 -6.829 1.00 97.69 85 ILE A C 1
ATOM 692 O O . ILE A 1 85 ? 3.601 6.308 -7.515 1.00 97.69 85 ILE A O 1
ATOM 696 N N . VAL A 1 86 ? 3.396 5.201 -5.580 1.00 96.94 86 VAL A N 1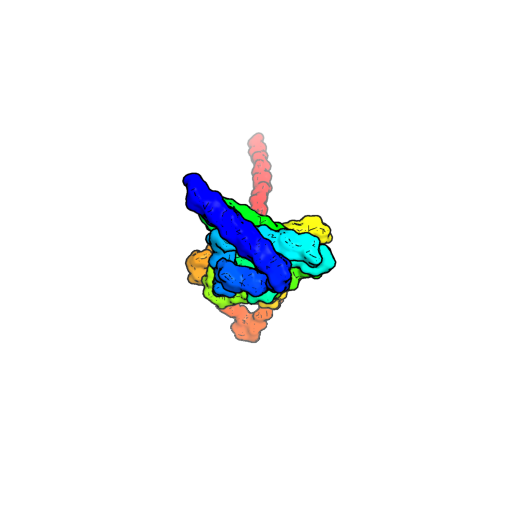
ATOM 697 C CA . VAL A 1 86 ? 2.494 6.205 -4.980 1.00 96.94 86 VAL A CA 1
ATOM 698 C C . VAL A 1 86 ? 3.138 7.593 -4.913 1.00 96.94 86 VAL A C 1
ATOM 700 O O . VAL A 1 86 ? 2.479 8.608 -5.134 1.00 96.94 86 VAL A O 1
ATOM 703 N N . SER A 1 87 ? 4.445 7.662 -4.657 1.00 94.75 87 SER A N 1
ATOM 704 C CA . SER A 1 87 ? 5.184 8.930 -4.702 1.00 94.75 87 SER A CA 1
ATOM 705 C C . SER A 1 87 ? 5.244 9.516 -6.116 1.00 94.75 87 SER A C 1
ATOM 707 O O . SER A 1 87 ? 5.187 10.734 -6.278 1.00 94.75 87 SER A O 1
ATOM 709 N N . GLY A 1 88 ? 5.344 8.661 -7.135 1.00 95.62 88 GLY A N 1
ATOM 710 C CA . GLY A 1 88 ? 5.302 9.041 -8.542 1.00 95.62 88 GLY A CA 1
ATOM 711 C C . GLY A 1 88 ? 3.939 9.584 -8.974 1.00 95.62 88 GLY A C 1
ATOM 712 O O . GLY A 1 88 ? 3.901 10.579 -9.689 1.00 95.62 88 GLY A O 1
ATOM 713 N N . LEU A 1 89 ? 2.836 9.015 -8.477 1.00 96.50 89 LEU A N 1
ATOM 714 C CA . LEU A 1 89 ? 1.469 9.499 -8.749 1.00 96.50 89 LEU A CA 1
ATOM 715 C C . LEU A 1 89 ? 1.231 10.933 -8.264 1.00 96.50 89 LEU A C 1
ATOM 717 O O . LEU A 1 89 ? 0.421 11.663 -8.820 1.00 96.50 89 LEU A O 1
ATOM 721 N N . LYS A 1 90 ? 1.941 11.338 -7.210 1.00 92.94 90 LYS A N 1
ATOM 722 C CA . LYS A 1 90 ? 1.857 12.679 -6.616 1.00 92.94 90 LYS A CA 1
ATOM 723 C C . LYS A 1 90 ? 2.904 13.641 -7.173 1.00 92.94 90 LYS A C 1
ATOM 725 O O . LYS A 1 90 ? 3.109 14.716 -6.616 1.00 92.94 90 LYS A O 1
ATOM 730 N N . ASN A 1 91 ? 3.627 13.242 -8.217 1.00 93.69 91 ASN A N 1
ATOM 731 C CA . ASN A 1 91 ? 4.683 14.061 -8.782 1.00 93.69 91 ASN A CA 1
ATOM 732 C C . ASN A 1 91 ? 4.108 15.153 -9.693 1.00 93.69 91 ASN A C 1
ATOM 734 O O . ASN A 1 91 ? 3.273 14.877 -10.547 1.00 93.69 91 ASN A O 1
ATOM 738 N N . GLU A 1 92 ? 4.616 16.379 -9.568 1.00 94.31 92 GLU A N 1
ATOM 739 C CA . GLU A 1 92 ? 4.217 17.507 -10.425 1.00 94.31 92 GLU A CA 1
ATOM 740 C C . GLU A 1 92 ? 4.601 17.298 -11.901 1.00 94.31 92 GLU A C 1
ATOM 742 O O . GLU A 1 92 ? 3.991 17.865 -12.808 1.00 94.31 92 GLU A O 1
ATOM 747 N N . ASN A 1 93 ? 5.610 16.463 -12.172 1.00 93.75 93 ASN A N 1
ATOM 748 C CA . ASN A 1 93 ? 5.971 16.088 -13.529 1.00 93.75 93 ASN A CA 1
ATOM 749 C C . ASN A 1 93 ? 4.996 15.033 -14.072 1.00 93.75 93 ASN A C 1
ATOM 751 O O . ASN A 1 93 ? 5.086 13.847 -13.750 1.00 93.75 93 ASN A O 1
ATOM 755 N N . THR A 1 94 ? 4.138 15.461 -14.995 1.00 94.00 94 THR A N 1
ATOM 756 C CA . THR A 1 94 ? 3.121 14.624 -15.654 1.00 94.00 94 THR A CA 1
ATOM 757 C C . THR A 1 94 ? 3.676 13.406 -16.398 1.00 94.00 94 THR A C 1
ATOM 759 O O . THR A 1 94 ? 2.942 12.455 -16.657 1.00 94.0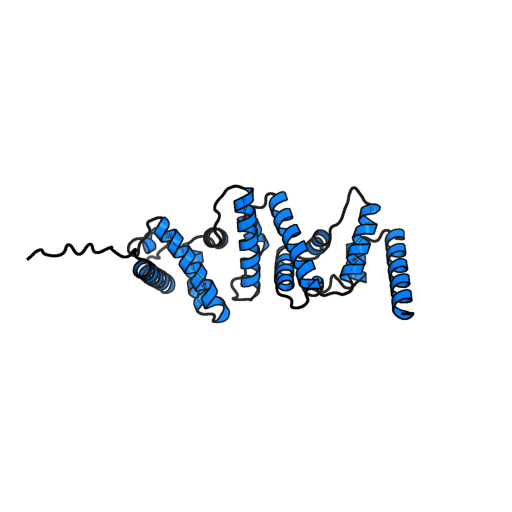0 94 THR A O 1
ATOM 762 N N . ALA A 1 95 ? 4.956 13.396 -16.784 1.00 91.12 95 ALA A N 1
ATOM 763 C CA . ALA A 1 95 ? 5.574 12.205 -17.363 1.00 91.12 95 ALA A CA 1
ATOM 764 C C . ALA A 1 95 ? 5.867 11.142 -16.292 1.00 91.12 95 ALA A C 1
ATOM 766 O O . ALA A 1 95 ? 5.665 9.957 -16.548 1.00 91.12 95 ALA A O 1
ATOM 767 N N . VAL A 1 96 ? 6.306 11.567 -15.102 1.00 93.94 96 VAL A N 1
ATOM 768 C CA . VAL A 1 96 ? 6.565 10.679 -13.956 1.00 93.94 96 VAL A CA 1
ATOM 769 C C . VAL A 1 96 ? 5.251 10.110 -13.432 1.00 93.94 96 VAL A C 1
ATOM 771 O O . VAL A 1 96 ? 5.150 8.900 -13.242 1.00 93.94 96 VAL A O 1
ATOM 774 N N . GLU A 1 97 ? 4.238 10.963 -13.272 1.00 96.12 97 GLU A N 1
ATOM 775 C CA . GLU A 1 97 ? 2.893 10.559 -12.849 1.00 96.12 97 GLU A CA 1
ATOM 776 C C . GLU A 1 97 ? 2.312 9.494 -13.787 1.00 96.12 97 GLU A C 1
ATOM 778 O O . GLU A 1 97 ? 1.928 8.423 -13.328 1.00 96.12 97 GLU A O 1
ATOM 783 N N . ARG A 1 98 ? 2.377 9.702 -15.107 1.00 94.94 98 ARG A N 1
ATOM 784 C CA . ARG A 1 98 ? 1.851 8.741 -16.088 1.00 94.94 98 ARG A CA 1
ATOM 785 C C . ARG A 1 98 ? 2.537 7.378 -16.033 1.00 94.94 98 ARG A C 1
ATOM 787 O O . ARG A 1 98 ? 1.883 6.344 -16.180 1.00 94.94 98 ARG A O 1
ATOM 794 N N . VAL A 1 99 ? 3.859 7.364 -15.853 1.00 94.31 99 VAL A N 1
ATOM 795 C CA . VAL A 1 99 ? 4.618 6.117 -15.670 1.00 94.31 99 VAL A CA 1
ATOM 796 C C . VAL A 1 99 ? 4.179 5.431 -14.380 1.00 94.31 99 VAL A C 1
ATOM 798 O O . VAL A 1 99 ? 3.934 4.226 -14.388 1.00 94.31 99 VAL A O 1
ATOM 801 N N . ALA A 1 100 ? 4.043 6.187 -13.290 1.00 97.12 100 ALA A N 1
ATOM 802 C CA . ALA A 1 100 ? 3.595 5.661 -12.011 1.00 97.12 100 ALA A CA 1
ATOM 803 C C . ALA A 1 100 ? 2.167 5.101 -12.085 1.00 97.12 100 ALA A C 1
ATOM 805 O O . ALA A 1 100 ? 1.939 4.003 -11.595 1.00 97.12 100 ALA A O 1
ATOM 806 N N . ALA A 1 101 ? 1.236 5.773 -12.766 1.00 97.81 101 ALA A N 1
ATOM 807 C CA . ALA A 1 101 ? -0.132 5.296 -12.975 1.00 97.81 101 ALA A CA 1
ATOM 808 C C . ALA A 1 101 ? -0.170 3.968 -13.737 1.00 97.81 101 ALA A C 1
ATOM 810 O O . ALA A 1 101 ? -0.871 3.033 -13.344 1.00 97.81 101 ALA A O 1
ATOM 811 N N . ARG A 1 102 ? 0.642 3.845 -14.794 1.00 97.06 102 ARG A N 1
ATOM 812 C CA . ARG A 1 102 ? 0.780 2.586 -15.534 1.00 97.06 102 ARG A CA 1
ATOM 813 C C . ARG A 1 102 ? 1.351 1.475 -14.647 1.00 97.06 102 ARG A C 1
ATOM 815 O O . ARG A 1 102 ? 0.784 0.388 -14.607 1.00 97.06 102 ARG A O 1
ATOM 822 N N . LEU A 1 103 ? 2.421 1.756 -13.902 1.00 97.81 103 LEU A N 1
ATOM 823 C CA . LEU A 1 103 ? 3.037 0.786 -12.991 1.00 97.81 103 LEU A CA 1
ATOM 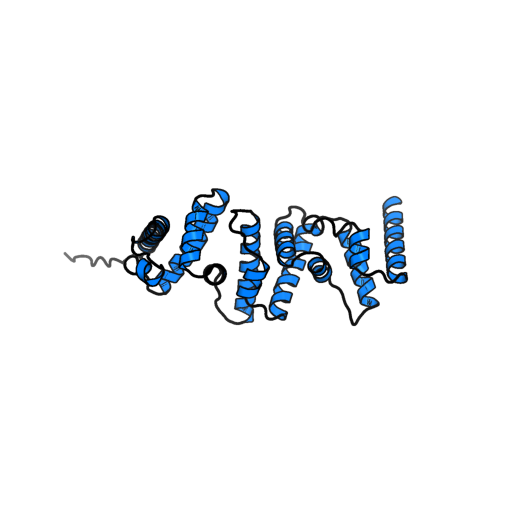824 C C . LEU A 1 103 ? 2.119 0.400 -11.827 1.00 97.81 103 LEU A C 1
ATOM 826 O O . LEU A 1 103 ? 2.119 -0.759 -11.428 1.00 97.81 103 LEU A O 1
ATOM 830 N N . GLN A 1 104 ? 1.314 1.330 -11.304 1.00 98.38 104 GLN A N 1
ATOM 831 C CA . GLN A 1 104 ? 0.327 1.036 -10.267 1.00 98.38 104 GLN A CA 1
ATOM 832 C C . GLN A 1 104 ? -0.708 0.049 -10.796 1.00 98.38 104 GLN A C 1
ATOM 834 O O . GLN A 1 104 ? -0.985 -0.954 -10.148 1.00 98.38 104 GLN A O 1
ATOM 839 N N . LYS A 1 105 ? -1.233 0.287 -12.001 1.00 98.44 105 LYS A N 1
ATOM 840 C CA . LYS A 1 105 ? -2.166 -0.641 -12.641 1.00 98.44 105 LYS A CA 1
ATOM 841 C C . LYS A 1 105 ? -1.548 -2.034 -12.800 1.00 98.44 105 LYS A C 1
ATOM 843 O O . LYS A 1 105 ? -2.141 -3.008 -12.343 1.00 98.44 105 LYS A O 1
ATOM 848 N N . GLU A 1 106 ? -0.346 -2.117 -13.375 1.00 98.12 106 GLU A N 1
ATOM 849 C CA . GLU A 1 106 ? 0.387 -3.382 -13.544 1.00 98.12 106 GLU A CA 1
ATOM 850 C C . GLU A 1 106 ? 0.626 -4.097 -12.202 1.00 98.12 106 GLU A C 1
ATOM 852 O O . GLU A 1 106 ? 0.482 -5.317 -12.113 1.00 98.12 106 GLU A O 1
ATOM 857 N N . GLN A 1 107 ? 0.954 -3.347 -11.145 1.00 98.62 107 GLN A N 1
ATOM 858 C CA . GLN A 1 107 ? 1.183 -3.881 -9.803 1.00 98.62 107 GLN A CA 1
ATOM 859 C C . GLN A 1 107 ? -0.091 -4.478 -9.203 1.00 98.62 107 GLN A C 1
ATOM 861 O O . GLN A 1 107 ? -0.071 -5.630 -8.766 1.00 98.62 107 GLN A O 1
ATOM 866 N N . LEU A 1 108 ? -1.198 -3.732 -9.213 1.00 98.69 108 LEU A N 1
ATOM 867 C CA . LEU A 1 108 ? -2.465 -4.174 -8.628 1.00 98.69 108 LEU A CA 1
ATOM 868 C C . LEU A 1 108 ? -3.057 -5.365 -9.399 1.00 98.69 108 LEU A C 1
ATOM 870 O O . LEU A 1 108 ? -3.441 -6.365 -8.791 1.00 98.69 108 LEU A O 1
ATOM 874 N N . GLU A 1 109 ? -3.071 -5.305 -10.734 1.00 98.44 109 GLU A N 1
ATOM 875 C CA . GLU A 1 109 ? -3.525 -6.414 -11.586 1.00 98.44 109 GLU A CA 1
ATOM 876 C C . GLU A 1 109 ? -2.618 -7.642 -11.434 1.00 98.44 109 GLU A C 1
ATOM 878 O O . GLU A 1 109 ? -3.098 -8.775 -11.378 1.00 98.44 109 GLU A O 1
ATOM 883 N N . GLY A 1 110 ? -1.305 -7.432 -11.308 1.00 98.00 110 GLY A N 1
ATOM 884 C CA . GLY A 1 110 ? -0.331 -8.494 -11.081 1.00 98.00 110 GLY A CA 1
ATOM 885 C C . GLY A 1 110 ? -0.467 -9.166 -9.713 1.00 98.00 110 GLY A C 1
ATOM 886 O O . GLY A 1 110 ? -0.222 -10.368 -9.598 1.00 98.00 110 GLY A O 1
ATOM 887 N N . TRP A 1 111 ? -0.849 -8.433 -8.665 1.00 98.62 111 TRP A N 1
ATOM 888 C CA . TRP A 1 111 ? -1.190 -9.023 -7.366 1.00 98.62 111 TRP A CA 1
ATOM 889 C C . TRP A 1 111 ? -2.480 -9.836 -7.433 1.00 98.62 111 TRP A C 1
ATOM 891 O O . TRP A 1 111 ? -2.490 -10.975 -6.965 1.00 98.62 111 TRP A O 1
ATOM 901 N N . LEU A 1 112 ? -3.512 -9.305 -8.093 1.00 98.56 112 LEU A N 1
ATOM 902 C CA . LEU A 1 112 ? -4.786 -10.000 -8.268 1.00 98.56 112 LEU A CA 1
ATOM 903 C C . LEU A 1 112 ? -4.625 -11.289 -9.089 1.00 98.56 112 LEU A C 1
ATOM 905 O O . LEU A 1 112 ? -5.142 -12.330 -8.700 1.00 98.56 112 LEU A O 1
ATOM 909 N N . LYS A 1 113 ? -3.869 -11.246 -10.194 1.00 98.12 113 LYS A N 1
ATOM 910 C CA . LYS A 1 113 ? -3.591 -12.412 -11.052 1.00 98.12 113 LYS A CA 1
ATOM 911 C C . LYS A 1 113 ? -2.804 -13.509 -10.328 1.00 98.12 113 LYS A C 1
ATOM 913 O O . LYS A 1 113 ? -2.907 -14.674 -10.691 1.00 98.12 113 LYS A O 1
ATOM 918 N N . ARG A 1 114 ? -2.006 -13.136 -9.324 1.00 97.62 114 ARG A N 1
ATOM 919 C CA . ARG A 1 114 ? -1.276 -14.062 -8.442 1.00 97.62 114 ARG A CA 1
ATOM 920 C C . ARG A 1 114 ? -2.116 -14.502 -7.231 1.00 97.62 114 ARG A C 1
ATOM 922 O O . ARG A 1 114 ? -1.544 -15.013 -6.274 1.00 97.62 114 ARG A O 1
ATOM 929 N N . ASP A 1 115 ? -3.428 -14.250 -7.254 1.00 97.75 115 ASP A N 1
ATOM 930 C CA . ASP A 1 115 ? -4.399 -14.569 -6.200 1.00 97.75 115 ASP A CA 1
ATOM 931 C C . ASP A 1 115 ? -3.990 -14.094 -4.797 1.00 97.75 115 ASP A C 1
ATOM 933 O O . ASP A 1 115 ? -4.321 -14.711 -3.785 1.00 97.75 115 ASP A O 1
ATOM 937 N N . LYS A 1 116 ? -3.287 -12.957 -4.708 1.00 98.44 116 LYS A N 1
ATOM 938 C CA . LYS A 1 116 ? -2.953 -12.371 -3.407 1.00 98.44 116 LYS A CA 1
ATOM 939 C C . LYS A 1 116 ? -4.226 -11.892 -2.716 1.00 98.44 116 LYS A C 1
ATOM 941 O O . LYS A 1 116 ? -4.993 -11.109 -3.277 1.00 98.44 116 LYS A O 1
ATOM 946 N N . SER A 1 117 ? -4.439 -12.302 -1.474 1.00 98.19 117 SER A N 1
ATOM 947 C CA . SER A 1 117 ? -5.498 -11.722 -0.650 1.00 98.19 117 SER A CA 1
ATOM 948 C C . SER A 1 117 ? -5.152 -10.281 -0.258 1.00 98.19 117 SER A C 1
ATOM 950 O O . SER A 1 117 ? -3.991 -9.862 -0.301 1.00 98.19 117 SER A O 1
ATOM 952 N N . VAL A 1 118 ? -6.149 -9.519 0.196 1.00 98.44 118 VAL A N 1
ATOM 953 C CA . VAL A 1 118 ? -5.925 -8.190 0.795 1.00 98.44 118 VAL A CA 1
ATOM 954 C C . VAL A 1 118 ? -4.917 -8.267 1.951 1.00 98.44 118 VAL A C 1
ATOM 956 O O . VAL A 1 118 ? -4.055 -7.402 2.090 1.00 98.44 118 VAL A O 1
ATOM 959 N N . ASN A 1 119 ? -4.960 -9.347 2.737 1.00 97.44 119 ASN A N 1
ATOM 960 C CA . ASN A 1 119 ? -4.028 -9.579 3.839 1.00 97.44 119 ASN A CA 1
ATOM 961 C C . ASN A 1 119 ? -2.593 -9.867 3.359 1.00 97.44 119 ASN A C 1
ATOM 963 O O . ASN A 1 119 ? -1.634 -9.462 4.012 1.00 97.44 119 ASN A O 1
ATOM 967 N N . ASP A 1 120 ? -2.423 -10.535 2.217 1.00 97.94 120 ASP A N 1
ATOM 968 C CA . ASP A 1 120 ? -1.092 -10.746 1.635 1.00 97.94 120 ASP A CA 1
ATOM 969 C C . ASP A 1 120 ? -0.489 -9.423 1.169 1.00 97.94 120 ASP A C 1
ATOM 971 O O . ASP A 1 120 ? 0.689 -9.164 1.411 1.00 97.94 120 ASP A O 1
ATOM 975 N N . VAL A 1 121 ? -1.302 -8.552 0.563 1.00 98.25 121 VAL A N 1
ATOM 976 C CA . VAL A 1 121 ? -0.870 -7.200 0.182 1.00 98.25 121 VAL A CA 1
ATOM 977 C C . VAL A 1 121 ? -0.555 -6.352 1.413 1.00 98.25 121 VAL A C 1
ATOM 979 O O . VAL A 1 121 ? 0.489 -5.706 1.438 1.00 98.25 121 VAL A O 1
ATOM 982 N N . PHE A 1 122 ? -1.360 -6.417 2.478 1.00 96.81 122 PHE A N 1
ATOM 983 C CA . PHE A 1 122 ? -1.033 -5.760 3.749 1.00 96.81 122 PHE A CA 1
ATOM 984 C C . PHE A 1 122 ? 0.361 -6.168 4.260 1.00 96.81 122 PHE A C 1
ATOM 986 O O . PHE A 1 122 ? 1.184 -5.305 4.576 1.00 96.81 122 PHE A O 1
ATOM 993 N N . LYS A 1 123 ? 0.659 -7.476 4.283 1.00 95.56 123 LYS A N 1
ATOM 994 C CA . LYS A 1 123 ? 1.963 -8.001 4.722 1.00 95.56 123 LYS A CA 1
ATOM 995 C C . LYS A 1 123 ? 3.110 -7.547 3.817 1.00 95.56 123 LYS A C 1
ATOM 997 O O . LYS A 1 123 ? 4.175 -7.200 4.321 1.00 95.56 123 LYS A O 1
ATOM 1002 N N . LEU A 1 124 ? 2.895 -7.511 2.499 1.00 95.88 124 LEU A N 1
ATOM 1003 C CA . LEU A 1 124 ? 3.891 -7.042 1.525 1.00 95.88 124 LEU A CA 1
ATOM 1004 C C . LEU A 1 124 ? 4.258 -5.571 1.720 1.00 95.88 124 LEU A C 1
ATOM 1006 O O . LEU A 1 124 ? 5.414 -5.197 1.532 1.00 95.88 124 LEU A O 1
ATOM 1010 N N . LEU A 1 125 ? 3.290 -4.739 2.106 1.00 95.38 125 LEU A N 1
ATOM 1011 C CA . LEU A 1 125 ? 3.510 -3.308 2.304 1.00 95.38 125 LEU A CA 1
ATOM 1012 C C . LEU A 1 125 ? 4.347 -2.997 3.550 1.00 95.38 125 LEU A C 1
ATOM 1014 O O . LEU A 1 125 ? 4.939 -1.917 3.609 1.00 95.38 125 LEU A O 1
ATOM 1018 N N . LYS A 1 126 ? 4.447 -3.935 4.505 1.00 91.00 126 LYS A N 1
ATOM 1019 C CA . LYS A 1 126 ? 5.248 -3.808 5.735 1.00 91.00 126 LYS A CA 1
ATOM 1020 C C . LYS A 1 126 ? 4.967 -2.486 6.461 1.00 91.00 126 LYS A C 1
ATOM 1022 O O . LYS A 1 126 ? 5.829 -1.613 6.544 1.00 91.00 126 LYS A O 1
ATOM 1027 N N . PHE A 1 127 ? 3.733 -2.309 6.939 1.00 87.94 127 PHE A N 1
ATOM 1028 C CA . PHE A 1 127 ? 3.371 -1.146 7.753 1.00 87.94 127 PHE A CA 1
ATOM 1029 C C . PHE A 1 127 ? 4.294 -1.045 8.975 1.00 87.94 127 PHE A C 1
ATOM 1031 O O . PHE A 1 127 ? 4.418 -1.999 9.739 1.00 87.94 127 PHE A O 1
ATOM 1038 N N . LYS A 1 128 ? 4.940 0.111 9.140 1.00 76.38 128 LYS A N 1
ATOM 1039 C CA . LYS A 1 128 ? 5.729 0.451 10.327 1.00 76.38 128 LYS A CA 1
ATOM 1040 C C . LYS A 1 128 ? 4.879 1.297 11.266 1.00 76.38 128 LYS A C 1
ATOM 1042 O O . LYS A 1 128 ? 4.066 2.093 10.803 1.00 76.38 128 LYS A O 1
ATOM 1047 N N . ASP A 1 129 ? 5.088 1.136 12.566 1.00 67.31 129 ASP A N 1
ATOM 1048 C CA . ASP A 1 129 ? 4.438 1.936 13.608 1.00 67.31 129 ASP A CA 1
ATOM 1049 C C . ASP A 1 129 ? 5.361 3.080 14.057 1.00 67.31 129 ASP A C 1
ATOM 1051 O O . ASP A 1 129 ? 5.800 3.155 15.200 1.00 67.31 129 ASP A O 1
ATOM 1055 N N . ASP A 1 130 ? 5.766 3.920 13.102 1.00 69.69 130 ASP A N 1
ATOM 1056 C CA . ASP A 1 130 ? 6.732 5.007 13.319 1.00 69.69 130 ASP A CA 1
ATOM 1057 C C . ASP A 1 130 ? 6.183 6.393 12.952 1.00 69.69 130 ASP A C 1
ATOM 1059 O O . ASP A 1 130 ? 6.908 7.387 12.990 1.00 69.69 130 ASP A O 1
ATOM 1063 N N . GLY A 1 131 ? 4.901 6.477 12.580 1.00 65.19 131 GLY A N 1
ATOM 1064 C CA . GLY A 1 131 ? 4.290 7.733 12.153 1.00 65.19 131 GLY A CA 1
ATOM 1065 C C . GLY A 1 131 ? 4.994 8.355 10.940 1.00 65.19 131 GLY A C 1
ATOM 1066 O O . GLY A 1 131 ? 5.076 9.579 10.842 1.00 65.19 131 GLY A O 1
ATOM 1067 N N . SER A 1 132 ? 5.532 7.546 10.022 1.00 75.81 132 SER A N 1
ATOM 1068 C CA . SER A 1 132 ? 6.189 8.029 8.803 1.00 75.81 132 SER A CA 1
ATOM 1069 C C . SER A 1 132 ? 5.220 8.198 7.630 1.00 75.81 132 SER A C 1
ATOM 1071 O O . SER A 1 132 ? 4.208 7.508 7.509 1.00 75.81 132 SER A O 1
ATOM 1073 N N . VAL A 1 133 ? 5.573 9.063 6.670 1.00 78.69 133 VAL A N 1
ATOM 1074 C CA . VAL A 1 133 ? 4.837 9.226 5.395 1.00 78.69 133 VAL A CA 1
ATOM 1075 C C . VAL A 1 133 ? 4.670 7.907 4.616 1.00 78.69 133 VAL A C 1
ATOM 1077 O O . VAL A 1 133 ? 3.773 7.794 3.778 1.00 78.69 133 VAL A O 1
ATOM 1080 N N . GLU A 1 134 ? 5.500 6.897 4.901 1.00 82.88 134 GLU A N 1
ATOM 1081 C CA . GLU A 1 134 ? 5.392 5.548 4.338 1.00 82.88 134 GLU A CA 1
ATOM 1082 C C . GLU A 1 134 ? 4.039 4.910 4.662 1.00 82.88 134 GLU A C 1
ATOM 1084 O O . GLU A 1 134 ? 3.424 4.325 3.770 1.00 82.88 134 GLU A O 1
ATOM 1089 N N . ILE A 1 135 ? 3.515 5.116 5.877 1.00 85.12 135 ILE A N 1
ATOM 1090 C CA . ILE A 1 135 ? 2.192 4.629 6.292 1.00 85.12 135 ILE A CA 1
ATOM 1091 C C . ILE A 1 135 ? 1.114 5.179 5.359 1.00 85.12 135 ILE A C 1
ATOM 1093 O O . ILE A 1 135 ? 0.278 4.428 4.862 1.00 85.12 135 ILE A O 1
ATOM 1097 N N . SER A 1 136 ? 1.150 6.480 5.058 1.00 88.69 136 SER A N 1
ATOM 1098 C CA . SER A 1 136 ? 0.168 7.102 4.164 1.00 88.69 136 SER A CA 1
ATOM 1099 C C . SER A 1 136 ? 0.182 6.489 2.764 1.00 88.69 136 SER A C 1
ATOM 1101 O O . SER A 1 136 ? -0.891 6.274 2.203 1.00 88.69 136 SER A O 1
ATOM 1103 N N . ARG A 1 137 ? 1.366 6.175 2.223 1.00 93.31 137 ARG A N 1
ATOM 1104 C CA . ARG A 1 137 ? 1.523 5.554 0.896 1.00 93.31 137 ARG A CA 1
ATOM 1105 C C . ARG A 1 137 ? 1.094 4.087 0.887 1.00 93.31 137 ARG A C 1
ATOM 1107 O O . ARG A 1 137 ? 0.463 3.636 -0.067 1.00 93.31 137 ARG A O 1
ATOM 1114 N N . ASN A 1 138 ? 1.396 3.359 1.959 1.00 95.00 138 ASN A N 1
ATOM 1115 C CA . ASN A 1 138 ? 0.939 1.986 2.140 1.00 95.00 138 ASN A CA 1
ATOM 1116 C C . ASN A 1 138 ? -0.596 1.933 2.238 1.00 95.00 138 ASN A C 1
ATOM 1118 O O . ASN A 1 138 ? -1.212 1.105 1.575 1.00 95.00 138 ASN A O 1
ATOM 1122 N N . LEU A 1 139 ? -1.222 2.851 2.988 1.00 94.69 139 LEU A N 1
ATOM 1123 C CA . LEU A 1 139 ? -2.685 2.958 3.071 1.00 94.69 139 LEU A CA 1
ATOM 1124 C C . LEU A 1 139 ? -3.318 3.185 1.693 1.00 94.69 139 LEU A C 1
ATOM 1126 O O . LEU A 1 139 ? -4.253 2.479 1.341 1.00 94.69 139 LEU A O 1
ATOM 1130 N N . GLU A 1 140 ? -2.782 4.118 0.902 1.00 95.88 140 GLU A N 1
ATOM 1131 C CA . GLU A 1 140 ? -3.289 4.413 -0.449 1.00 95.88 140 GLU A CA 1
ATOM 1132 C C . GLU A 1 140 ? -3.151 3.211 -1.392 1.00 95.88 140 GLU A C 1
ATOM 1134 O O . GLU A 1 140 ? -4.050 2.925 -2.181 1.00 95.88 140 GLU A O 1
ATOM 1139 N N . THR A 1 141 ? -2.047 2.469 -1.284 1.00 98.06 141 THR A N 1
ATOM 1140 C CA . THR A 1 141 ? -1.848 1.246 -2.071 1.00 98.06 141 THR A CA 1
ATOM 1141 C C . THR A 1 141 ? -2.838 0.154 -1.673 1.00 98.06 141 THR A C 1
ATOM 1143 O O . THR A 1 141 ? -3.444 -0.477 -2.538 1.00 98.06 141 THR A O 1
ATOM 1146 N N . LEU A 1 142 ? -3.010 -0.071 -0.368 1.00 98.38 142 LEU A N 1
ATOM 1147 C CA . LEU A 1 142 ? -3.912 -1.093 0.151 1.00 98.38 142 LEU A CA 1
ATOM 1148 C C . LEU A 1 142 ? -5.369 -0.777 -0.202 1.00 98.38 142 LEU A C 1
ATOM 1150 O O . LEU A 1 142 ? -6.090 -1.663 -0.644 1.00 98.38 142 LEU A O 1
ATOM 1154 N N . GLU A 1 143 ? -5.781 0.484 -0.069 1.00 97.88 143 GLU A N 1
ATOM 1155 C CA . GLU A 1 143 ? -7.118 0.951 -0.443 1.00 97.88 143 GLU A CA 1
ATOM 1156 C C . GLU A 1 143 ? -7.390 0.747 -1.939 1.00 97.88 143 GLU A C 1
ATOM 1158 O O . GLU A 1 143 ? -8.415 0.171 -2.308 1.00 97.88 143 GLU A O 1
ATOM 1163 N N . ALA A 1 144 ? -6.442 1.119 -2.807 1.00 98.44 144 ALA A N 1
ATOM 1164 C CA . ALA A 1 144 ? -6.562 0.880 -4.244 1.00 98.44 144 ALA A CA 1
ATOM 1165 C C . ALA A 1 144 ? -6.673 -0.619 -4.577 1.00 98.44 144 ALA A C 1
ATOM 1167 O O . ALA A 1 144 ? -7.462 -1.007 -5.443 1.00 98.44 144 ALA A O 1
ATOM 1168 N N . TYR A 1 145 ? -5.921 -1.471 -3.871 1.00 98.81 145 TYR A N 1
ATOM 1169 C CA . TYR A 1 145 ? -6.014 -2.916 -4.051 1.00 98.81 145 TYR A CA 1
ATOM 1170 C C . TYR A 1 145 ? -7.357 -3.479 -3.586 1.00 98.81 145 TYR A C 1
ATOM 1172 O O . TYR A 1 145 ? -7.946 -4.279 -4.305 1.00 98.81 145 TYR A O 1
ATOM 1180 N N . ILE A 1 146 ? -7.871 -3.040 -2.433 1.00 98.75 146 ILE A N 1
ATOM 1181 C CA . ILE A 1 146 ? -9.182 -3.451 -1.909 1.00 98.75 146 ILE A CA 1
ATOM 1182 C C . ILE A 1 146 ? -10.291 -3.127 -2.913 1.00 98.75 146 ILE A C 1
ATOM 1184 O O . ILE A 1 146 ? -11.109 -3.993 -3.213 1.00 98.75 146 ILE A O 1
ATOM 1188 N N . LEU A 1 147 ? -10.287 -1.925 -3.501 1.00 98.50 147 LEU A N 1
ATOM 1189 C CA . LEU A 1 147 ? -11.277 -1.536 -4.513 1.00 98.50 147 LEU A CA 1
ATOM 1190 C C . LEU A 1 147 ? -11.266 -2.475 -5.728 1.00 98.50 147 LEU A C 1
ATOM 1192 O O . LEU A 1 147 ? -12.323 -2.906 -6.199 1.00 98.50 147 LEU A O 1
ATOM 1196 N N . LEU A 1 148 ? -10.074 -2.814 -6.230 1.00 98.62 148 LEU A N 1
ATOM 1197 C CA . LEU A 1 148 ? -9.923 -3.762 -7.332 1.00 98.62 148 LEU A CA 1
ATOM 1198 C C . LEU A 1 148 ? -10.359 -5.177 -6.920 1.00 98.62 148 LEU A C 1
ATOM 1200 O O . LEU A 1 148 ? -11.090 -5.838 -7.659 1.00 98.62 148 LEU A O 1
ATOM 1204 N N . TYR A 1 149 ? -9.923 -5.629 -5.745 1.00 98.69 149 TYR A N 1
ATOM 1205 C CA . TYR A 1 149 ? -10.177 -6.964 -5.216 1.00 98.69 149 TYR A CA 1
ATOM 1206 C C . TYR A 1 149 ? -11.671 -7.207 -4.986 1.00 98.69 149 TYR A C 1
ATOM 1208 O O . TYR A 1 149 ? -12.201 -8.203 -5.474 1.00 98.69 149 TYR A O 1
ATOM 1216 N N . ASN A 1 150 ? -12.370 -6.269 -4.343 1.00 98.56 150 ASN A N 1
ATOM 1217 C CA . ASN A 1 150 ? -13.812 -6.339 -4.094 1.00 98.56 150 ASN A CA 1
ATOM 1218 C C . ASN A 1 150 ? -14.602 -6.448 -5.395 1.00 98.56 150 ASN A C 1
ATOM 1220 O O . ASN A 1 150 ? -15.459 -7.321 -5.532 1.00 98.56 150 ASN A O 1
ATOM 1224 N N . ARG A 1 151 ? -14.263 -5.624 -6.396 1.00 98.19 151 ARG A N 1
ATOM 1225 C CA . ARG A 1 151 ? -14.883 -5.706 -7.725 1.00 98.19 151 ARG A CA 1
ATOM 1226 C C . ARG A 1 151 ? -14.630 -7.063 -8.383 1.00 98.19 151 ARG A C 1
ATOM 1228 O O . ARG A 1 151 ? -15.545 -7.632 -8.971 1.00 98.19 151 ARG A O 1
ATOM 1235 N N . ALA A 1 152 ? -13.401 -7.566 -8.334 1.00 98.06 152 ALA A N 1
ATOM 1236 C CA . ALA A 1 152 ? -13.035 -8.797 -9.026 1.00 98.06 152 ALA A CA 1
ATOM 1237 C C . ALA A 1 152 ? -13.595 -10.057 -8.349 1.00 98.06 152 ALA A C 1
ATOM 1239 O O . ALA A 1 152 ? -14.018 -10.983 -9.034 1.00 98.06 152 ALA A O 1
ATOM 1240 N N . LYS A 1 153 ? -13.591 -10.098 -7.014 1.00 97.62 153 LYS A N 1
ATOM 1241 C CA . LYS A 1 153 ? -13.992 -11.264 -6.217 1.00 97.62 153 LYS A CA 1
ATOM 1242 C C . LYS A 1 153 ? -15.440 -11.188 -5.715 1.00 97.62 153 LYS A C 1
ATOM 1244 O O . LYS A 1 153 ? -15.910 -12.169 -5.155 1.00 97.62 153 LYS A O 1
ATOM 1249 N N . GLN A 1 154 ? -16.142 -10.074 -5.949 1.00 97.75 154 GLN A N 1
ATOM 1250 C CA . GLN A 1 154 ? -17.526 -9.836 -5.506 1.00 97.75 154 GLN A CA 1
ATOM 1251 C C . GLN A 1 154 ? -17.678 -9.972 -3.982 1.00 97.75 154 GLN A C 1
ATOM 1253 O O . GLN A 1 154 ? -18.572 -10.649 -3.479 1.00 97.75 154 GLN A O 1
ATOM 1258 N N . VAL A 1 155 ? -16.765 -9.331 -3.252 1.00 97.50 155 VAL A N 1
ATOM 1259 C CA . VAL A 1 155 ? -16.731 -9.280 -1.782 1.00 97.50 155 VAL A CA 1
ATOM 1260 C C . VAL A 1 155 ? -16.698 -7.829 -1.307 1.00 97.50 155 VAL A C 1
ATOM 1262 O O . VAL A 1 155 ? -16.525 -6.919 -2.116 1.00 97.50 155 VAL A O 1
ATOM 1265 N N . ASP A 1 156 ? -16.843 -7.618 -0.001 1.00 95.31 156 ASP A N 1
ATOM 1266 C CA . ASP A 1 156 ? -16.864 -6.292 0.626 1.00 95.31 156 ASP A CA 1
ATOM 1267 C C . ASP A 1 156 ? -15.775 -6.177 1.708 1.00 95.31 156 ASP A C 1
ATOM 1269 O O . ASP A 1 156 ? -16.053 -6.000 2.891 1.00 95.31 156 ASP A O 1
ATOM 1273 N N . GLU A 1 157 ? -14.506 -6.360 1.319 1.00 97.06 157 GLU A N 1
ATOM 1274 C CA . GLU A 1 157 ? -13.378 -6.089 2.221 1.00 97.06 157 GLU A CA 1
ATOM 1275 C C . GLU A 1 157 ? -13.289 -4.583 2.480 1.00 97.06 157 GLU A C 1
ATOM 1277 O O . GLU A 1 157 ? -13.364 -3.773 1.554 1.00 97.06 157 GLU A O 1
ATOM 1282 N N . THR A 1 158 ? -13.075 -4.186 3.730 1.00 97.25 158 THR A N 1
ATOM 1283 C CA . THR A 1 158 ? -12.925 -2.775 4.096 1.00 97.25 158 THR A CA 1
ATOM 1284 C C . THR A 1 158 ? -11.482 -2.473 4.472 1.00 97.25 158 THR A C 1
ATOM 1286 O O . THR A 1 158 ? -10.735 -3.344 4.923 1.00 97.25 158 THR A O 1
ATOM 1289 N N . LEU A 1 159 ? -11.066 -1.211 4.321 1.00 97.62 159 LEU A N 1
ATOM 1290 C CA . LEU A 1 159 ? -9.726 -0.801 4.742 1.00 97.62 159 LEU A CA 1
ATOM 1291 C C . LEU A 1 159 ? -9.527 -1.029 6.247 1.00 97.62 159 LEU A C 1
ATOM 1293 O O . LEU A 1 159 ? -8.499 -1.560 6.646 1.00 97.62 159 LEU A O 1
ATOM 1297 N N . VAL A 1 160 ? -10.505 -0.682 7.087 1.00 97.25 160 VAL A N 1
ATOM 1298 C CA . VAL A 1 160 ? -10.393 -0.891 8.540 1.00 97.25 160 VAL A CA 1
ATOM 1299 C C . VAL A 1 160 ? -10.415 -2.372 8.919 1.00 97.25 160 VAL A C 1
ATOM 1301 O O . VAL A 1 160 ? -9.645 -2.759 9.792 1.00 97.25 160 VAL A O 1
ATOM 1304 N N . GLY A 1 161 ? -11.186 -3.215 8.226 1.00 96.94 161 GLY A N 1
ATOM 1305 C CA . GLY A 1 161 ? -11.165 -4.666 8.414 1.00 96.94 161 GLY A CA 1
ATOM 1306 C C . GLY A 1 161 ? -9.817 -5.278 8.027 1.00 96.94 161 GLY A C 1
ATOM 1307 O O . GLY A 1 161 ? -9.245 -6.064 8.786 1.00 96.94 161 GLY A O 1
ATOM 1308 N N . ALA A 1 162 ? -9.249 -4.850 6.897 1.00 97.19 162 ALA A N 1
ATOM 1309 C CA . ALA A 1 162 ? -7.922 -5.266 6.453 1.00 97.19 162 ALA A CA 1
ATOM 1310 C C . ALA A 1 162 ? -6.823 -4.854 7.444 1.00 97.19 162 ALA A C 1
ATOM 1312 O O . ALA A 1 162 ? -5.975 -5.673 7.802 1.00 97.19 162 ALA A O 1
ATOM 1313 N N . LEU A 1 163 ? -6.856 -3.605 7.924 1.00 96.31 163 LEU A N 1
ATOM 1314 C CA . LEU A 1 163 ? -5.918 -3.111 8.934 1.00 96.31 163 LEU A CA 1
ATOM 1315 C C . LEU A 1 163 ? -6.098 -3.855 10.263 1.00 96.31 163 LEU A C 1
ATOM 1317 O O . LEU A 1 163 ? -5.106 -4.256 10.859 1.00 96.31 163 LEU A O 1
ATOM 1321 N N . ALA A 1 164 ? -7.333 -4.102 10.709 1.00 95.69 164 ALA A N 1
ATOM 1322 C CA . ALA A 1 164 ? -7.602 -4.840 11.942 1.00 95.69 164 ALA A CA 1
ATOM 1323 C C . ALA A 1 164 ? -7.023 -6.254 11.858 1.00 95.69 164 ALA A C 1
ATOM 1325 O O . ALA A 1 164 ? -6.282 -6.674 12.741 1.00 95.69 164 ALA A O 1
ATOM 1326 N N . LYS A 1 165 ? -7.272 -6.968 10.755 1.00 95.25 165 LYS A N 1
ATOM 1327 C CA . LYS A 1 165 ? -6.702 -8.300 10.517 1.00 95.25 165 LYS A CA 1
ATOM 1328 C C . LYS A 1 165 ? -5.172 -8.277 10.486 1.00 95.25 165 LYS A C 1
ATOM 1330 O O . LYS A 1 165 ? -4.538 -9.174 11.035 1.00 95.25 165 LYS A O 1
ATOM 1335 N N . GLY A 1 166 ? -4.594 -7.252 9.865 1.00 92.88 166 GLY A N 1
ATOM 1336 C CA . GLY A 1 166 ? -3.153 -7.081 9.729 1.00 92.88 166 GLY A CA 1
ATOM 1337 C C . GLY A 1 166 ? -2.429 -6.727 11.032 1.00 92.88 166 GLY A C 1
ATOM 1338 O O . GLY A 1 166 ? -1.334 -7.230 11.276 1.00 92.88 166 GLY A O 1
ATOM 1339 N N . PHE A 1 167 ? -3.042 -5.900 11.880 1.00 91.75 167 PHE A N 1
ATOM 1340 C CA . PHE A 1 167 ? -2.470 -5.444 13.152 1.00 91.75 167 PHE A CA 1
ATOM 1341 C C . PHE A 1 167 ? -2.833 -6.325 14.354 1.00 91.75 167 PHE A C 1
ATOM 1343 O O . PHE A 1 167 ? -2.369 -6.054 15.453 1.00 91.75 167 PHE A O 1
ATOM 1350 N N . GLY A 1 168 ? -3.609 -7.397 14.168 1.00 91.75 168 GLY A N 1
ATOM 1351 C CA . GLY A 1 168 ? -3.886 -8.380 15.225 1.00 91.75 168 GLY A CA 1
ATOM 1352 C C . GLY A 1 168 ? -5.236 -8.229 15.929 1.00 91.75 168 GLY A C 1
ATOM 1353 O O . GLY A 1 168 ? -5.455 -8.849 16.964 1.00 91.75 168 GLY A O 1
ATOM 1354 N N . GLY A 1 169 ? -6.157 -7.448 15.371 1.00 94.19 169 GLY A N 1
ATOM 1355 C CA . GLY A 1 169 ? -7.549 -7.370 15.803 1.00 94.19 169 GLY A CA 1
ATOM 1356 C C . GLY A 1 169 ? -8.105 -5.950 15.811 1.00 94.19 169 GLY A C 1
ATOM 1357 O O . GLY A 1 169 ? -7.389 -4.962 15.642 1.00 94.19 169 GLY A O 1
ATOM 1358 N N . GLU A 1 170 ? -9.415 -5.846 16.031 1.00 95.56 170 GLU A N 1
ATOM 1359 C CA . GLU A 1 170 ? -10.106 -4.555 16.098 1.00 95.56 170 GLU A CA 1
ATOM 1360 C C . GLU A 1 170 ? -9.662 -3.721 17.306 1.00 95.56 170 GLU A C 1
ATOM 1362 O O . GLU A 1 170 ? -9.492 -2.511 17.170 1.00 95.56 170 GLU A O 1
ATOM 1367 N N . SER A 1 171 ? -9.417 -4.351 18.460 1.00 94.94 171 SER A N 1
ATOM 1368 C CA . SER A 1 171 ? -8.901 -3.675 19.658 1.00 94.94 171 SER A CA 1
ATOM 1369 C C . SER A 1 171 ? -7.521 -3.076 19.423 1.00 94.94 171 SER A C 1
ATOM 1371 O O . SER A 1 171 ? -7.332 -1.883 19.649 1.00 94.94 171 SER A O 1
ATOM 1373 N N . GLN A 1 172 ? -6.584 -3.869 18.895 1.00 94.38 172 GLN A N 1
ATOM 1374 C CA . GLN A 1 172 ? -5.227 -3.408 18.610 1.00 94.38 172 GLN A CA 1
ATOM 1375 C C . GLN A 1 172 ? -5.233 -2.248 17.608 1.00 94.38 172 GLN A C 1
ATOM 1377 O O . GLN A 1 172 ? -4.579 -1.231 17.840 1.00 94.38 172 GLN A O 1
ATOM 1382 N N . LEU A 1 173 ? -6.031 -2.350 16.536 1.00 95.38 173 LEU A N 1
ATOM 1383 C CA . LEU A 1 173 ? -6.199 -1.247 15.590 1.00 95.38 173 LEU A CA 1
ATOM 1384 C C . LEU A 1 173 ? -6.775 0.004 16.269 1.00 95.38 173 LEU A C 1
ATOM 1386 O O . LEU A 1 173 ? -6.288 1.104 16.018 1.00 95.38 173 LEU A O 1
ATOM 1390 N N . ALA A 1 174 ? -7.791 -0.143 17.122 1.00 96.38 174 ALA A N 1
ATOM 1391 C CA . ALA A 1 174 ? -8.421 0.990 17.792 1.00 96.38 174 ALA A CA 1
ATOM 1392 C C . ALA A 1 174 ? -7.439 1.729 18.713 1.00 96.38 174 ALA A C 1
ATOM 1394 O O . ALA A 1 174 ? -7.398 2.958 18.738 1.00 96.38 174 ALA A O 1
ATOM 1395 N N . GLU A 1 175 ? -6.617 0.987 19.452 1.00 94.62 175 GLU A N 1
ATOM 1396 C CA . GLU A 1 175 ? -5.596 1.570 20.320 1.00 94.62 175 GLU A CA 1
ATOM 1397 C C . GLU A 1 175 ? -4.498 2.274 19.505 1.00 94.62 175 GLU A C 1
ATOM 1399 O O . GLU A 1 175 ? -4.141 3.413 19.822 1.00 94.62 175 GLU A O 1
ATOM 1404 N N . MET A 1 176 ? -4.039 1.663 18.406 1.00 92.38 176 MET A N 1
ATOM 1405 C CA . MET A 1 176 ? -3.066 2.266 17.483 1.00 92.38 176 MET A CA 1
ATOM 1406 C C . MET A 1 176 ? -3.591 3.559 16.852 1.00 92.38 176 MET A C 1
ATOM 1408 O O . MET A 1 176 ? -2.905 4.579 16.855 1.00 92.38 176 MET A O 1
ATOM 1412 N N . LEU A 1 177 ? -4.826 3.554 16.346 1.00 94.19 177 LEU A N 1
ATOM 1413 C CA . LEU A 1 177 ? -5.456 4.734 15.755 1.00 94.19 177 LEU A CA 1
ATOM 1414 C C . LEU A 1 177 ? -5.667 5.844 16.789 1.00 94.19 177 LEU A C 1
ATOM 1416 O O . LEU A 1 177 ? -5.473 7.019 16.472 1.00 94.19 177 LEU A O 1
ATOM 1420 N N . MET A 1 178 ? -6.008 5.501 18.033 1.00 94.38 178 MET A N 1
ATOM 1421 C CA . MET A 1 178 ? -6.076 6.485 19.112 1.00 94.38 178 MET A CA 1
ATOM 1422 C C . MET A 1 178 ? -4.709 7.081 19.447 1.00 94.38 178 MET A C 1
ATOM 1424 O O . MET A 1 178 ? -4.615 8.299 19.591 1.00 94.38 178 MET A O 1
ATOM 1428 N N . GLY A 1 179 ? -3.650 6.269 19.508 1.00 91.12 179 GLY A N 1
ATOM 1429 C CA . GLY A 1 179 ? -2.278 6.758 19.679 1.00 91.12 179 GLY A CA 1
ATOM 1430 C C . GLY A 1 179 ? -1.827 7.650 18.519 1.00 91.12 179 GLY A C 1
ATOM 1431 O O . GLY A 1 179 ? -1.261 8.723 18.735 1.00 91.12 179 GLY A O 1
ATOM 1432 N N . ALA A 1 180 ? -2.176 7.275 17.285 1.00 89.50 180 ALA A N 1
ATOM 1433 C CA . ALA A 1 180 ? -1.813 8.008 16.077 1.00 89.50 180 ALA A CA 1
ATOM 1434 C C . ALA A 1 180 ? -2.384 9.438 16.030 1.00 89.50 180 ALA A C 1
ATOM 1436 O O . ALA A 1 180 ? -1.834 10.308 15.349 1.00 89.50 180 ALA A O 1
ATOM 1437 N N . ARG A 1 181 ? -3.458 9.719 16.783 1.00 89.62 181 ARG A N 1
ATOM 1438 C CA . ARG A 1 181 ? -4.032 11.070 16.905 1.00 89.62 181 ARG A CA 1
ATOM 1439 C C . ARG A 1 181 ? -3.111 12.065 17.612 1.00 89.62 181 ARG A C 1
ATOM 1441 O O . ARG A 1 181 ? -3.272 13.266 17.399 1.00 89.62 181 ARG A O 1
ATOM 1448 N N . SER A 1 182 ? -2.137 11.592 18.390 1.00 86.44 182 SER A N 1
ATOM 1449 C CA . SER A 1 182 ? -1.126 12.456 19.010 1.00 86.44 182 SER A CA 1
ATOM 1450 C C . SER A 1 182 ? -0.103 12.999 18.007 1.00 86.44 182 SER A C 1
ATOM 1452 O O . SER A 1 182 ? 0.574 13.977 18.313 1.00 86.44 182 SER A O 1
ATOM 1454 N N . PHE A 1 183 ? -0.002 12.429 16.799 1.00 84.06 183 PHE A N 1
ATOM 1455 C CA . PHE A 1 183 ? 0.865 12.955 15.744 1.00 84.06 183 PHE A CA 1
ATOM 1456 C C . PHE A 1 183 ? 0.082 13.922 14.845 1.00 84.06 183 PHE A C 1
ATOM 1458 O O . PHE A 1 183 ? -0.852 13.487 14.162 1.00 84.06 183 PHE A O 1
ATOM 1465 N N . PRO A 1 184 ? 0.462 15.215 14.761 1.00 85.56 184 PRO A N 1
ATOM 1466 C CA . PRO A 1 184 ? -0.281 16.209 13.981 1.00 85.56 184 PRO A CA 1
ATOM 1467 C C . PRO A 1 184 ? -0.530 15.800 12.525 1.00 85.56 184 PRO A C 1
ATOM 1469 O O . PRO A 1 184 ? -1.626 15.994 12.007 1.00 85.56 184 PRO A O 1
ATOM 1472 N N . TYR A 1 185 ? 0.460 15.169 11.886 1.00 82.69 185 TYR A N 1
ATOM 1473 C CA . TYR A 1 185 ? 0.357 14.710 10.501 1.00 82.69 185 TYR A CA 1
ATOM 1474 C C . TYR A 1 185 ? -0.650 13.558 10.317 1.00 82.69 185 TYR A C 1
ATOM 1476 O O . TYR A 1 185 ? -1.340 13.501 9.300 1.00 82.69 185 TYR A O 1
ATOM 1484 N N . PHE A 1 186 ? -0.774 12.653 11.295 1.00 84.12 186 PHE A N 1
ATOM 1485 C CA . PHE A 1 186 ? -1.655 11.483 11.197 1.00 84.12 186 PHE A CA 1
ATOM 1486 C C . PHE A 1 186 ? -3.040 11.693 11.795 1.00 84.12 186 PHE A C 1
ATOM 1488 O O . PHE A 1 186 ? -3.946 10.933 11.459 1.00 84.12 186 PHE A O 1
ATOM 1495 N N . ASN A 1 187 ? -3.241 12.729 12.611 1.00 89.81 187 ASN A N 1
ATOM 1496 C CA . ASN A 1 187 ? -4.474 12.926 13.369 1.00 89.81 187 ASN A CA 1
ATOM 1497 C C . ASN A 1 187 ? -5.740 12.854 12.502 1.00 89.81 187 ASN A C 1
ATOM 1499 O O . ASN A 1 187 ? -6.632 12.050 12.779 1.00 89.81 187 ASN A O 1
ATOM 1503 N N . GLY A 1 188 ? -5.794 13.603 11.397 1.00 91.38 188 GLY A N 1
ATOM 1504 C CA . GLY A 1 188 ? -6.962 13.592 10.508 1.00 91.38 188 GLY A CA 1
ATOM 1505 C C . GLY A 1 188 ? -7.259 12.209 9.910 1.00 91.38 188 GLY A C 1
ATOM 1506 O O . GLY A 1 188 ? -8.411 11.763 9.894 1.00 91.38 188 GLY A O 1
ATOM 1507 N N . LYS A 1 189 ? -6.217 11.494 9.468 1.00 90.44 189 LYS A N 1
ATOM 1508 C CA . LYS A 1 189 ? -6.352 10.160 8.863 1.00 90.44 189 LYS A CA 1
ATOM 1509 C C . LYS A 1 189 ? -6.732 9.113 9.909 1.00 90.44 189 LYS A C 1
ATOM 1511 O O . LYS A 1 189 ? -7.652 8.332 9.685 1.00 90.44 189 LYS A O 1
ATOM 1516 N N . ALA A 1 190 ? -6.104 9.168 11.081 1.00 93.00 190 ALA A N 1
ATOM 1517 C CA . ALA A 1 190 ? -6.412 8.309 12.214 1.00 93.00 190 ALA A CA 1
ATOM 1518 C C . ALA A 1 190 ? -7.855 8.505 12.699 1.00 93.00 190 ALA A C 1
ATOM 1520 O O . ALA A 1 190 ? -8.571 7.534 12.924 1.00 93.00 190 ALA A O 1
ATOM 1521 N N . LYS A 1 191 ? -8.335 9.754 12.783 1.00 95.44 191 LYS A N 1
ATOM 1522 C CA . LYS A 1 191 ? -9.732 10.054 13.125 1.00 95.44 191 LYS A CA 1
ATOM 1523 C C . LYS A 1 191 ? -10.711 9.494 12.093 1.00 95.44 191 LYS A C 1
ATOM 1525 O O . LYS A 1 191 ? -11.733 8.933 12.475 1.00 95.44 191 LYS A O 1
ATOM 1530 N N . THR A 1 192 ? -10.380 9.605 10.808 1.00 95.69 192 THR A N 1
ATOM 1531 C CA . THR A 1 192 ? -11.203 9.067 9.715 1.00 95.69 192 THR A CA 1
ATOM 1532 C C . THR A 1 192 ? -11.310 7.543 9.794 1.00 95.69 192 THR A C 1
ATOM 1534 O O . THR A 1 192 ? -12.418 7.011 9.782 1.00 95.69 192 THR A O 1
ATOM 1537 N N . LEU A 1 193 ? -10.182 6.846 9.961 1.00 96.50 193 LEU A N 1
ATOM 1538 C CA . LEU A 1 193 ? -10.153 5.387 10.109 1.00 96.50 193 LEU A CA 1
ATOM 1539 C C . LEU A 1 193 ? -10.863 4.932 11.392 1.00 96.50 193 LEU A C 1
ATOM 1541 O O . LEU A 1 193 ? -11.640 3.985 11.355 1.00 96.50 193 LEU A O 1
ATOM 1545 N N . GLN A 1 194 ? -10.682 5.645 12.506 1.00 97.19 194 GLN A N 1
ATOM 1546 C CA . GLN A 1 194 ? -11.362 5.325 13.763 1.00 97.19 194 GLN A CA 1
ATOM 1547 C C . GLN A 1 194 ? -12.885 5.467 13.629 1.00 97.19 194 GLN A C 1
ATOM 1549 O O . GLN A 1 194 ? -13.628 4.625 14.120 1.00 97.19 194 GLN A O 1
ATOM 1554 N N . ASN A 1 195 ? -13.366 6.501 12.934 1.00 97.62 195 ASN A N 1
ATOM 1555 C CA . ASN A 1 195 ? -14.796 6.676 12.678 1.00 97.62 195 ASN A CA 1
ATOM 1556 C C . ASN A 1 195 ? -15.356 5.584 11.754 1.00 97.62 195 ASN A C 1
ATOM 1558 O O . ASN A 1 195 ? -16.491 5.154 11.945 1.00 97.62 195 ASN A O 1
ATOM 1562 N N . ALA A 1 196 ? -14.579 5.123 10.769 1.00 97.69 196 ALA A N 1
ATOM 1563 C CA . ALA A 1 196 ? -14.962 3.985 9.936 1.00 97.69 196 ALA A CA 1
ATOM 1564 C C . ALA A 1 196 ? -15.037 2.686 10.760 1.00 97.69 196 ALA A C 1
ATOM 1566 O O . ALA A 1 196 ? -16.022 1.961 10.651 1.00 97.69 196 ALA A O 1
ATOM 1567 N N . GLN A 1 197 ? -14.080 2.451 11.662 1.00 98.00 197 GLN A N 1
ATOM 1568 C CA . GLN A 1 197 ? -14.130 1.329 12.604 1.00 98.00 197 GLN A CA 1
ATOM 1569 C C . GLN A 1 197 ? -15.362 1.416 13.523 1.00 98.00 197 GLN A C 1
ATOM 1571 O O . GLN A 1 197 ? -16.077 0.438 13.710 1.00 98.00 197 GLN A O 1
ATOM 1576 N N . PHE A 1 198 ? -15.674 2.602 14.047 1.00 98.25 198 PHE A N 1
ATOM 1577 C CA . PHE A 1 198 ? -16.871 2.823 14.861 1.00 98.25 198 PHE A CA 1
ATOM 1578 C C . PHE A 1 198 ? -18.172 2.599 14.093 1.00 98.25 198 PHE A C 1
ATOM 1580 O O . PHE A 1 198 ? -19.148 2.108 14.661 1.00 98.25 198 PHE A O 1
ATOM 1587 N N . LYS A 1 199 ? -18.199 2.945 12.804 1.00 97.19 199 LYS A N 1
ATOM 1588 C CA . LYS A 1 199 ? -19.328 2.632 11.933 1.00 97.19 199 LYS A CA 1
ATOM 1589 C C . LYS A 1 199 ? -19.530 1.117 11.854 1.00 97.19 199 LYS A C 1
ATOM 1591 O O . LYS A 1 199 ? -20.642 0.668 12.098 1.00 97.19 199 LYS A O 1
ATOM 1596 N N . GLU A 1 200 ? -18.474 0.342 11.613 1.00 96.31 200 GLU A N 1
ATOM 1597 C CA . GLU A 1 200 ? -18.564 -1.125 11.587 1.00 96.31 200 GLU A CA 1
ATOM 1598 C C . GLU A 1 200 ? -19.005 -1.708 12.931 1.00 96.31 200 GLU A C 1
ATOM 1600 O O . GLU A 1 200 ? -19.873 -2.574 12.966 1.00 96.31 200 GLU A O 1
ATOM 1605 N N . TRP A 1 201 ? -18.477 -1.205 14.049 1.00 97.38 201 TRP A N 1
ATOM 1606 C CA . TRP A 1 201 ? -18.910 -1.623 15.385 1.00 97.38 201 TRP A CA 1
ATOM 1607 C C . TRP A 1 201 ? -20.401 -1.392 15.610 1.00 97.38 201 TRP A C 1
ATOM 1609 O O . TRP A 1 201 ? -21.113 -2.293 16.050 1.00 97.38 201 TRP A O 1
ATOM 1619 N N . ARG A 1 202 ? -20.894 -0.201 15.264 1.00 96.38 202 ARG A N 1
ATOM 1620 C CA . ARG A 1 202 ? -22.319 0.122 15.346 1.00 96.38 202 ARG A CA 1
ATOM 1621 C C . ARG A 1 202 ? -23.152 -0.789 14.447 1.00 96.38 202 ARG A C 1
ATOM 1623 O O . ARG A 1 202 ? -24.195 -1.268 14.881 1.00 96.38 202 ARG A O 1
ATOM 1630 N N . ASP A 1 203 ? -22.706 -1.016 13.216 1.00 94.69 203 ASP A N 1
ATOM 1631 C CA . ASP A 1 203 ? -23.424 -1.835 12.238 1.00 94.69 203 ASP A CA 1
ATOM 1632 C C . ASP A 1 203 ? -23.442 -3.327 12.668 1.00 94.69 203 ASP A C 1
ATOM 1634 O O . ASP A 1 203 ? -24.375 -4.052 12.331 1.00 94.69 203 ASP A O 1
ATOM 1638 N N . LYS A 1 204 ? -22.492 -3.757 13.519 1.00 95.06 204 LYS A N 1
ATOM 1639 C CA . LYS A 1 204 ? -22.486 -5.047 14.247 1.00 95.06 204 LYS A CA 1
ATOM 1640 C C . LYS A 1 204 ? -23.334 -5.060 15.533 1.00 95.06 204 LYS A C 1
ATOM 1642 O O . LYS A 1 204 ? -23.377 -6.073 16.224 1.00 95.06 204 LYS A O 1
ATOM 1647 N N . GLY A 1 205 ? -23.996 -3.957 15.886 1.00 95.06 205 GLY A N 1
ATOM 1648 C CA . GLY A 1 205 ? -24.829 -3.843 17.091 1.00 95.06 205 GLY A CA 1
ATOM 1649 C C . GLY A 1 205 ? -24.072 -3.495 18.379 1.00 95.06 205 GLY A C 1
ATOM 1650 O O . GLY A 1 205 ? -24.662 -3.516 19.464 1.00 95.06 205 GLY A O 1
ATOM 1651 N N . LEU A 1 206 ? -22.786 -3.142 18.290 1.00 96.31 206 LEU A N 1
ATOM 1652 C CA . LEU A 1 206 ? -22.032 -2.648 19.441 1.00 96.31 206 LEU A CA 1
ATOM 1653 C C . LEU A 1 206 ? -22.491 -1.242 19.825 1.00 96.31 206 LEU A C 1
ATOM 1655 O O . LEU A 1 206 ? -22.887 -0.418 18.997 1.00 96.31 206 LEU A O 1
ATOM 1659 N N . ASN A 1 207 ? -22.422 -0.960 21.117 1.00 94.69 207 ASN A N 1
ATOM 1660 C CA . ASN A 1 207 ? -22.858 0.285 21.717 1.00 94.69 207 ASN A CA 1
ATOM 1661 C C . ASN A 1 207 ? -21.944 0.646 22.911 1.00 94.69 207 ASN A C 1
ATOM 1663 O O . ASN A 1 207 ? -21.099 -0.154 23.319 1.00 94.69 207 ASN A O 1
ATOM 1667 N N . PRO A 1 208 ? -22.072 1.857 23.479 1.00 94.31 208 PRO A N 1
ATOM 1668 C CA . PRO A 1 208 ? -21.178 2.316 24.540 1.00 94.31 208 PRO A CA 1
ATOM 1669 C C . PRO A 1 208 ? -21.123 1.444 25.800 1.00 94.31 208 PRO A C 1
ATOM 1671 O O . PRO A 1 208 ? -20.168 1.575 26.560 1.00 94.31 208 PRO A O 1
ATOM 1674 N N . THR A 1 209 ? -22.119 0.587 26.052 1.00 94.31 209 THR A N 1
ATOM 1675 C CA . THR A 1 209 ? -22.152 -0.254 27.256 1.00 94.31 209 THR A CA 1
ATOM 1676 C C . THR A 1 209 ? -21.484 -1.612 27.060 1.00 94.31 209 THR A C 1
ATOM 1678 O O . THR A 1 209 ? -20.948 -2.138 28.030 1.00 94.31 209 THR A O 1
ATOM 1681 N N . ASN A 1 210 ? -21.467 -2.167 25.841 1.00 95.19 210 ASN A N 1
ATOM 1682 C CA . ASN A 1 210 ? -20.903 -3.498 25.571 1.00 95.19 210 ASN A CA 1
ATOM 1683 C C . ASN A 1 210 ? -19.581 -3.480 24.789 1.00 95.19 210 ASN A C 1
ATOM 1685 O O . ASN A 1 210 ? -18.831 -4.447 24.856 1.00 95.19 210 ASN A O 1
ATOM 1689 N N . VAL A 1 211 ? -19.244 -2.390 24.089 1.00 96.00 211 VAL A N 1
ATOM 1690 C CA . VAL A 1 211 ? -18.047 -2.348 23.230 1.00 96.00 211 VAL A CA 1
ATOM 1691 C C . VAL A 1 211 ? -16.767 -2.691 23.993 1.00 96.00 211 VAL A C 1
ATOM 1693 O O . VAL A 1 211 ? -15.867 -3.314 23.442 1.00 96.00 211 VAL A O 1
ATOM 1696 N N . LEU A 1 212 ? -16.689 -2.317 25.275 1.00 94.19 212 LEU A N 1
ATOM 1697 C CA . LEU A 1 212 ? -15.504 -2.575 26.076 1.00 94.19 212 LEU A CA 1
ATOM 1698 C C . LEU A 1 212 ? -15.296 -4.077 26.307 1.00 94.19 212 LEU A C 1
ATOM 1700 O O . LEU A 1 212 ? -14.177 -4.548 26.156 1.00 94.19 212 LEU A O 1
ATOM 1704 N N . SER A 1 213 ? -16.353 -4.816 26.652 1.00 93.06 213 SER A N 1
ATOM 1705 C CA . SER A 1 213 ? -16.270 -6.255 26.924 1.00 93.06 213 SER A CA 1
ATOM 1706 C C . SER A 1 213 ? -16.194 -7.105 25.657 1.00 93.06 213 SER A C 1
ATOM 1708 O O . SER A 1 213 ? -15.597 -8.172 25.693 1.00 93.06 213 SER A O 1
ATOM 1710 N N . GLU A 1 214 ? -16.795 -6.646 24.556 1.00 94.38 214 GLU A N 1
ATOM 1711 C CA . GLU A 1 214 ? -16.861 -7.405 23.299 1.00 94.38 214 GLU A CA 1
ATOM 1712 C C . GLU A 1 214 ? -15.604 -7.242 22.431 1.00 94.38 214 GLU A C 1
ATOM 1714 O O . GLU A 1 214 ? -15.211 -8.168 21.728 1.00 94.38 214 GLU A O 1
ATOM 1719 N N . ILE A 1 215 ? -14.963 -6.066 22.459 1.00 94.56 215 ILE A N 1
ATOM 1720 C CA . ILE A 1 215 ? -13.803 -5.776 21.601 1.00 94.56 215 ILE A CA 1
ATOM 1721 C C . ILE A 1 215 ? -12.480 -5.914 22.348 1.00 94.56 215 ILE A C 1
ATOM 1723 O O . ILE A 1 215 ? -11.492 -6.375 21.772 1.00 94.56 215 ILE A O 1
ATOM 1727 N N . PHE A 1 216 ? -12.419 -5.481 23.608 1.00 93.88 216 PHE A N 1
ATOM 1728 C CA . PHE A 1 216 ? -11.150 -5.315 24.309 1.00 93.88 216 PHE A CA 1
ATOM 1729 C C . PHE A 1 216 ? -10.884 -6.443 25.294 1.00 93.88 216 PHE A C 1
ATOM 1731 O O . PHE A 1 216 ? -11.742 -6.847 26.074 1.00 93.88 216 PHE A O 1
ATOM 1738 N N . VAL A 1 217 ? -9.624 -6.874 25.332 1.00 88.00 217 VAL A N 1
ATOM 1739 C CA . VAL A 1 217 ? -9.113 -7.672 26.444 1.00 88.00 217 VAL A CA 1
ATOM 1740 C C . VAL A 1 217 ? -8.794 -6.712 27.589 1.00 88.00 217 VAL A C 1
ATOM 1742 O O . VAL A 1 217 ? -7.855 -5.917 27.517 1.00 88.00 217 VAL A O 1
ATOM 1745 N N . VAL A 1 218 ? -9.611 -6.762 28.639 1.00 85.62 218 VAL A N 1
ATOM 1746 C CA . VAL A 1 218 ? -9.466 -5.921 29.832 1.00 85.62 218 VAL A CA 1
ATOM 1747 C C . VAL A 1 218 ? -8.644 -6.674 30.878 1.00 85.62 218 VAL A C 1
ATOM 1749 O O . VAL A 1 218 ? -8.996 -7.783 31.274 1.00 85.62 218 VAL A O 1
ATOM 1752 N N . ALA A 1 219 ? -7.542 -6.076 31.336 1.00 83.75 219 ALA A N 1
ATOM 1753 C CA . ALA A 1 219 ? -6.720 -6.656 32.396 1.00 83.75 219 ALA A CA 1
ATOM 1754 C C . ALA A 1 219 ? -7.462 -6.663 33.745 1.00 83.75 219 ALA A C 1
ATOM 1756 O O . ALA A 1 219 ? -8.414 -5.913 33.953 1.00 83.75 219 ALA A O 1
ATOM 1757 N N . GLN A 1 220 ? -6.970 -7.442 34.713 1.00 84.12 220 GLN A N 1
ATOM 1758 C CA . GLN A 1 220 ? -7.551 -7.495 36.063 1.00 84.12 220 GLN A CA 1
ATOM 1759 C C . GLN A 1 220 ? -7.595 -6.117 36.751 1.00 84.12 220 GLN A C 1
ATOM 1761 O O . GLN A 1 220 ? -8.521 -5.825 37.502 1.00 84.12 220 GLN A O 1
ATOM 1766 N N . ALA A 1 221 ? -6.627 -5.246 36.451 1.00 87.56 221 ALA A N 1
ATOM 1767 C CA . ALA A 1 221 ? -6.572 -3.867 36.941 1.00 87.56 221 ALA A CA 1
ATOM 1768 C C . ALA A 1 221 ? -7.604 -2.920 36.281 1.00 87.56 221 ALA A C 1
ATOM 1770 O O . ALA A 1 221 ? -7.671 -1.739 36.624 1.00 87.56 221 ALA A O 1
ATOM 1771 N N . GLY A 1 222 ? -8.405 -3.417 35.336 1.00 90.81 222 GLY A N 1
ATOM 1772 C CA . GLY A 1 222 ? -9.376 -2.649 34.566 1.00 90.81 222 GLY A CA 1
ATOM 1773 C C . GLY A 1 222 ? -8.827 -2.116 33.235 1.00 90.81 222 GLY A C 1
ATOM 1774 O O . GLY A 1 222 ? -7.694 -2.414 32.849 1.00 90.81 222 GLY A O 1
ATOM 1775 N N . PRO A 1 223 ? -9.643 -1.336 32.498 1.00 92.56 223 PRO A N 1
ATOM 1776 C CA . PRO A 1 223 ? -9.301 -0.897 31.150 1.00 92.56 223 PRO A CA 1
ATOM 1777 C C . PRO A 1 223 ? -8.220 0.184 31.147 1.00 92.56 223 PRO A C 1
ATOM 1779 O O . PRO A 1 223 ? -8.195 1.071 32.013 1.00 92.56 223 PRO A O 1
ATOM 1782 N N . SER A 1 224 ? -7.362 0.141 30.128 1.00 94.12 224 SER A N 1
ATOM 1783 C CA . SER A 1 224 ? -6.284 1.114 29.942 1.00 94.12 224 SER A CA 1
ATOM 1784 C C . SER A 1 224 ? -6.829 2.525 29.668 1.00 94.12 224 SER A C 1
ATOM 1786 O O . SER A 1 224 ? -7.996 2.723 29.314 1.00 94.12 224 SER A O 1
ATOM 1788 N N . ILE A 1 225 ? -5.979 3.548 29.820 1.00 94.19 225 ILE A N 1
ATOM 1789 C CA . ILE A 1 225 ? -6.344 4.939 29.489 1.00 94.19 225 ILE A CA 1
ATOM 1790 C C . ILE A 1 225 ? -6.729 5.063 28.008 1.00 94.19 225 ILE A C 1
ATOM 1792 O O . ILE A 1 225 ? -7.678 5.780 27.675 1.00 94.19 225 ILE A O 1
ATOM 1796 N N . ILE A 1 226 ? -6.026 4.344 27.127 1.00 94.25 226 ILE A N 1
ATOM 1797 C CA . ILE A 1 226 ? -6.306 4.340 25.689 1.00 94.25 226 ILE A CA 1
ATOM 1798 C C . ILE A 1 226 ? -7.666 3.691 25.435 1.00 94.25 226 ILE A C 1
ATOM 1800 O O . ILE A 1 226 ? -8.508 4.318 24.801 1.00 94.25 226 ILE A O 1
ATOM 1804 N N . GLN A 1 227 ? -7.943 2.524 26.022 1.00 95.31 227 GLN A N 1
ATOM 1805 C CA . GLN A 1 227 ? -9.238 1.843 25.895 1.00 95.31 227 GLN A CA 1
ATOM 1806 C C . GLN A 1 227 ? -10.398 2.731 26.361 1.00 95.31 227 GLN A C 1
ATOM 1808 O O . GLN A 1 227 ? -11.369 2.928 25.631 1.00 95.31 227 GLN A O 1
ATOM 1813 N N . LYS A 1 228 ? -10.272 3.369 27.534 1.00 95.69 228 LYS A N 1
ATOM 1814 C CA . LYS A 1 228 ? -11.262 4.345 28.029 1.00 95.69 228 LYS A CA 1
ATOM 1815 C C . LYS A 1 228 ? -11.470 5.503 27.048 1.00 95.69 228 LYS A C 1
ATOM 1817 O O . LYS A 1 228 ? -12.594 5.977 26.884 1.00 95.69 228 LYS A O 1
ATOM 1822 N N . SER A 1 229 ? -10.400 5.960 26.399 1.00 96.81 229 SER A N 1
ATOM 1823 C CA . SER A 1 229 ? -10.462 7.032 25.402 1.00 96.81 229 SER A CA 1
ATOM 1824 C C . SER A 1 229 ? -11.151 6.571 24.117 1.00 96.81 229 SER A C 1
ATOM 1826 O O . SER A 1 229 ? -12.002 7.301 23.616 1.00 96.81 229 SER A O 1
ATOM 1828 N N . VAL A 1 230 ? -10.874 5.353 23.634 1.00 97.38 230 VAL A N 1
ATOM 1829 C CA . VAL A 1 230 ? -11.596 4.760 22.497 1.00 97.38 230 VAL A CA 1
ATOM 1830 C C . VAL A 1 230 ? -13.096 4.697 22.794 1.00 97.38 230 VAL A C 1
ATOM 1832 O O . VAL A 1 230 ? -13.897 5.170 21.992 1.00 97.38 230 VAL A O 1
ATOM 1835 N N . VAL A 1 231 ? -13.491 4.163 23.956 1.00 97.19 231 VAL A N 1
ATOM 1836 C CA . VAL A 1 231 ? -14.910 4.027 24.337 1.00 97.19 231 VAL A CA 1
ATOM 18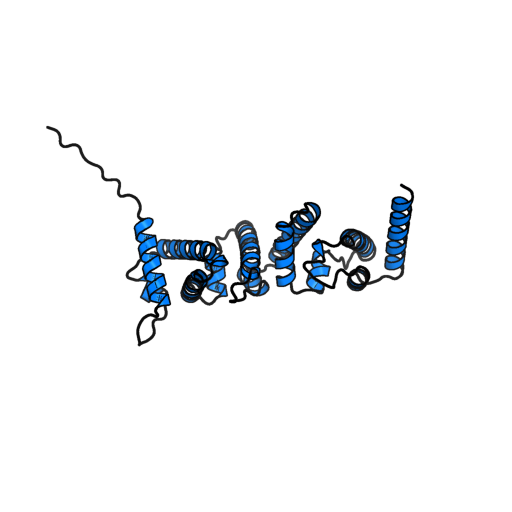37 C C . VAL A 1 231 ? -15.598 5.389 24.430 1.00 97.19 231 VAL A C 1
ATOM 1839 O O . VAL A 1 231 ? -16.734 5.544 23.973 1.00 97.19 231 VAL A O 1
ATOM 1842 N N . ARG A 1 232 ? -14.916 6.406 24.971 1.00 97.25 232 ARG A N 1
ATOM 1843 C CA . ARG A 1 232 ? -15.432 7.782 25.007 1.00 97.25 232 ARG A CA 1
ATOM 1844 C C . ARG A 1 232 ? -15.679 8.323 23.600 1.00 97.25 232 ARG A C 1
ATOM 1846 O O . ARG A 1 232 ? -16.755 8.851 23.334 1.00 97.25 232 ARG A O 1
ATOM 1853 N N . GLU A 1 233 ? -14.716 8.164 22.699 1.00 97.12 233 GLU A N 1
ATOM 1854 C CA . GLU A 1 233 ? -14.838 8.610 21.309 1.00 97.12 233 GLU A CA 1
ATOM 1855 C C . GLU A 1 233 ? -15.947 7.857 20.564 1.00 97.12 233 GLU A C 1
ATOM 1857 O O . GLU A 1 233 ? -16.733 8.475 19.845 1.00 97.12 233 GLU A O 1
ATOM 1862 N N . PHE A 1 234 ? -16.082 6.548 20.794 1.00 97.69 234 PHE A N 1
ATOM 1863 C CA . PHE A 1 234 ? -17.178 5.754 20.244 1.00 97.69 234 PHE A CA 1
ATOM 1864 C C . PHE A 1 234 ? -18.540 6.233 20.760 1.00 97.69 234 PHE A C 1
ATOM 1866 O O . PHE A 1 234 ? -19.493 6.368 19.995 1.00 97.69 234 PHE A O 1
ATOM 1873 N N . THR A 1 235 ? -18.629 6.575 22.047 1.00 97.44 235 THR A N 1
ATOM 1874 C CA . THR A 1 235 ? -19.843 7.141 22.652 1.00 97.44 235 THR A CA 1
ATOM 1875 C C . THR A 1 235 ? -20.244 8.446 21.970 1.00 97.44 235 THR A C 1
ATOM 1877 O O . THR A 1 235 ? -21.398 8.596 21.562 1.00 97.44 235 THR A O 1
ATOM 1880 N N . THR A 1 236 ? -19.291 9.359 21.778 1.00 96.88 236 THR A N 1
ATOM 1881 C CA . THR A 1 236 ? -19.508 10.613 21.045 1.00 96.88 236 THR A CA 1
ATOM 1882 C C . THR A 1 236 ? -19.939 10.350 19.601 1.00 96.88 236 THR A C 1
ATOM 1884 O O . THR A 1 236 ? -20.871 10.990 19.108 1.00 96.88 236 THR A O 1
ATOM 1887 N N . PHE A 1 237 ? -19.311 9.384 18.922 1.00 96.81 237 PHE A N 1
ATOM 1888 C CA . PHE A 1 237 ? -19.675 8.987 17.561 1.00 96.81 237 PHE A CA 1
ATOM 1889 C C . PHE A 1 237 ? -21.127 8.500 17.481 1.00 96.81 237 PHE A C 1
ATOM 1891 O O . PHE A 1 237 ? -21.881 8.982 16.635 1.00 96.81 237 PHE A O 1
ATOM 1898 N N . ILE A 1 238 ? -21.553 7.611 18.383 1.00 95.94 238 ILE A N 1
ATOM 1899 C CA . ILE A 1 238 ? -22.932 7.109 18.428 1.00 95.94 238 ILE A CA 1
ATOM 1900 C C . ILE A 1 238 ? -23.923 8.243 18.696 1.00 95.94 238 ILE A C 1
ATOM 1902 O O . ILE A 1 238 ? -24.951 8.315 18.031 1.00 95.94 238 ILE A O 1
ATOM 1906 N N . GLN A 1 239 ? -23.624 9.142 19.638 1.00 93.62 239 GLN A N 1
ATOM 1907 C CA . GLN A 1 239 ? -24.497 10.273 19.972 1.00 93.62 239 GLN A CA 1
ATOM 1908 C C . GLN A 1 239 ? -24.665 11.249 18.804 1.00 93.62 239 GLN A C 1
ATOM 1910 O O . GLN A 1 239 ? -25.784 11.671 18.520 1.00 93.62 239 GLN A O 1
ATOM 1915 N N . THR A 1 240 ? -23.570 11.564 18.110 1.00 92.31 240 THR A N 1
ATOM 1916 C CA . THR A 1 240 ? -23.557 12.511 16.983 1.00 92.31 240 THR A CA 1
ATOM 1917 C C . THR A 1 240 ? -24.244 11.937 15.741 1.00 92.31 240 THR A C 1
ATOM 1919 O O . THR A 1 240 ? -24.807 12.683 14.950 1.00 92.31 240 THR A O 1
ATOM 1922 N N . ASN A 1 241 ? -24.236 10.610 15.575 1.00 86.50 241 ASN A N 1
ATOM 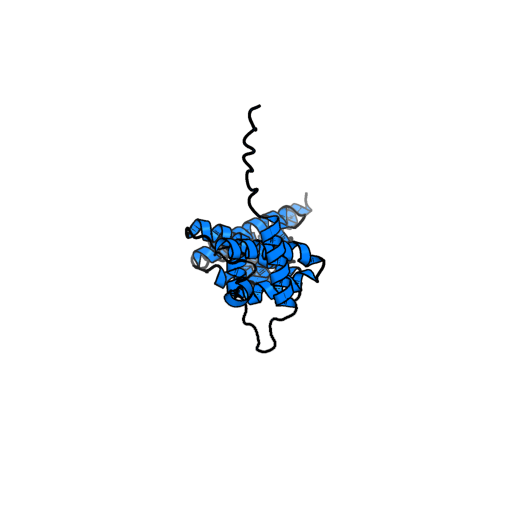1923 C CA . ASN A 1 241 ? -24.796 9.924 14.407 1.00 86.50 241 ASN A CA 1
ATOM 1924 C C . ASN A 1 241 ? -26.128 9.211 14.704 1.00 86.50 241 ASN A C 1
ATOM 1926 O O . ASN A 1 241 ? -26.491 8.270 13.992 1.00 86.50 241 ASN A O 1
ATOM 1930 N N . LYS A 1 242 ? -26.864 9.626 15.747 1.00 76.38 242 LYS A N 1
ATOM 1931 C CA . LYS A 1 242 ? -28.228 9.127 15.969 1.00 76.38 242 LYS A CA 1
ATOM 1932 C C . LYS A 1 242 ? -29.133 9.591 14.823 1.00 76.38 242 LYS A C 1
ATOM 1934 O O . LYS A 1 242 ? -29.110 10.779 14.495 1.00 76.38 242 LYS A O 1
ATOM 1939 N N . PRO A 1 243 ? -29.964 8.710 14.239 1.00 58.16 243 PRO A N 1
ATOM 1940 C CA . PRO A 1 243 ? -30.992 9.158 13.314 1.00 58.16 243 PRO A CA 1
ATOM 1941 C C . PRO A 1 243 ? -31.900 10.162 14.031 1.00 58.16 243 PRO A C 1
ATOM 1943 O O . PRO A 1 243 ? -32.302 9.940 15.178 1.00 58.16 243 PRO A O 1
ATOM 1946 N N . ALA A 1 244 ? -32.191 11.287 13.374 1.00 55.72 244 ALA A N 1
ATOM 1947 C CA . ALA A 1 244 ? -33.115 12.276 13.905 1.00 55.72 244 ALA A CA 1
ATOM 1948 C C . ALA A 1 244 ? -34.462 11.594 14.163 1.00 55.72 244 ALA A C 1
ATOM 1950 O O . ALA A 1 244 ? -35.086 11.058 13.247 1.00 55.72 244 ALA A O 1
ATOM 1951 N N . VAL A 1 245 ? -34.914 11.602 15.416 1.00 50.91 245 VAL A N 1
ATOM 1952 C CA . VAL A 1 245 ? -36.274 11.183 15.745 1.00 50.91 245 VAL A CA 1
ATOM 1953 C C . VAL A 1 245 ? -37.202 12.186 15.062 1.00 50.91 245 VAL A C 1
ATOM 1955 O O . VAL A 1 245 ? -37.287 13.331 15.507 1.00 50.91 245 VAL A O 1
ATOM 1958 N N . MET A 1 246 ? -37.870 11.789 13.972 1.00 43.19 246 MET A N 1
ATOM 1959 C CA . MET A 1 246 ? -38.975 12.565 13.408 1.00 43.19 246 MET A CA 1
ATOM 1960 C C . MET A 1 246 ? -40.049 12.684 14.490 1.00 43.19 246 MET A C 1
ATOM 1962 O O . MET A 1 246 ? -40.835 11.767 14.724 1.00 43.19 246 MET A O 1
ATOM 1966 N N . ARG A 1 247 ? -40.056 13.810 15.205 1.00 44.22 247 ARG A N 1
ATOM 1967 C CA . ARG A 1 247 ? -41.149 14.166 16.103 1.00 44.22 247 ARG A CA 1
ATOM 1968 C C . ARG A 1 247 ? -42.328 14.560 15.224 1.00 44.22 247 ARG A C 1
ATOM 1970 O O . ARG A 1 247 ? -42.394 15.691 14.756 1.00 44.22 247 ARG A O 1
ATOM 1977 N N . PHE A 1 248 ? -43.255 13.634 15.004 1.00 46.69 248 PHE A N 1
ATOM 1978 C CA . PHE A 1 248 ? -44.588 13.984 14.528 1.00 46.69 248 PHE A CA 1
ATOM 1979 C C . PHE A 1 248 ? -45.274 14.798 15.629 1.00 46.69 248 PHE A C 1
ATOM 1981 O O . PHE A 1 248 ? -45.847 14.251 16.569 1.00 46.69 248 PHE A O 1
ATOM 1988 N N . THR A 1 249 ? -45.172 16.124 15.558 1.00 47.75 249 THR A N 1
ATOM 1989 C CA . THR A 1 249 ? -46.016 17.012 16.355 1.00 47.75 249 THR A CA 1
ATOM 1990 C C . THR A 1 249 ? -47.421 16.945 15.773 1.00 47.75 249 THR A C 1
ATOM 1992 O O . THR A 1 249 ? -47.703 17.584 14.762 1.00 47.75 249 THR A O 1
ATOM 1995 N N . VAL A 1 250 ? -48.294 16.142 16.382 1.00 44.09 250 VAL A N 1
ATOM 1996 C CA . VAL A 1 250 ? -49.731 16.178 16.087 1.00 44.09 250 VAL A CA 1
ATOM 1997 C C . VAL A 1 250 ? -50.255 17.545 16.547 1.00 44.09 250 VAL A C 1
ATOM 1999 O O . VAL A 1 250 ? -50.139 17.851 17.738 1.00 44.09 250 VAL A O 1
ATOM 2002 N N . PRO A 1 251 ? -50.801 18.396 15.658 1.00 55.53 251 PRO A N 1
ATOM 2003 C CA . PRO A 1 251 ? -51.360 19.675 16.070 1.00 55.53 251 PRO A CA 1
ATOM 2004 C C . PRO A 1 251 ? -52.595 19.426 16.935 1.00 55.53 251 PRO A C 1
ATOM 2006 O O . PRO A 1 251 ? -53.520 18.717 16.534 1.00 55.53 251 PRO A O 1
ATOM 2009 N N . ARG A 1 252 ? -52.607 20.016 18.130 1.00 52.41 252 ARG A N 1
ATOM 2010 C CA . ARG A 1 252 ? -53.766 20.024 19.023 1.00 52.41 252 ARG A CA 1
ATOM 2011 C C . ARG A 1 252 ? -54.859 20.850 18.338 1.00 52.41 252 ARG A C 1
ATOM 2013 O O . ARG A 1 252 ? -54.686 22.053 18.173 1.00 52.41 252 ARG A O 1
ATOM 2020 N N . ARG A 1 253 ? -55.934 20.200 17.882 1.00 55.19 253 ARG A N 1
ATOM 2021 C CA . ARG A 1 253 ? -57.118 20.899 17.364 1.00 55.19 253 ARG A CA 1
ATOM 2022 C C . ARG A 1 253 ? -57.806 21.614 18.528 1.00 55.19 253 ARG A C 1
ATOM 2024 O O . ARG A 1 253 ? -58.147 20.961 19.515 1.00 55.19 253 ARG A O 1
ATOM 2031 N N . SER A 1 254 ? -57.914 22.933 18.405 1.00 62.81 254 SER A N 1
ATOM 2032 C CA . SER A 1 254 ? -58.841 23.790 19.146 1.00 62.81 254 SER A CA 1
ATOM 2033 C C . SER A 1 254 ? -60.273 23.559 18.681 1.00 62.81 254 SER A C 1
ATOM 2035 O O . SER A 1 254 ? -60.448 23.218 17.487 1.00 62.81 254 SER A O 1
#

Sequence (254 aa):
MRTVTKAKQLEKGLLRQWRHENLEPASVMKLLKLDDDVNGFLKSRNLWTFEKYIAEFNKKNPENQVTLLGALTSKYEEGDVARAIVSGLKNENTAVERVAARLQKEQLEGWLKRDKSVNDVFKLLKFKDDGSVEISRNLETLEAYILLYNRAKQVDETLVGALAKGFGGESQLAEMLMGARSFPYFNGKAKTLQNAQFKEWRDKGLNPTNVLSEIFVVAQAGPSIIQKSVVREFTTFIQTNKPAVMRFTVPRRS

Secondary structure (DSSP, 8-state):
-HHHHHHHHHHHHHHHHHHHTT--HHHHHHHTT-SS-HHHHHH-TTHHHHHHHHHHHHHH-TTS---HHHHHHHHS-HHHHHHHHHHHHT-SSHHHHHHHHHHHHHHHHHHHHTT--HHHHHHHHT--SS--HHHHHHHHHHHHHHHHHHHHHT----HHHHHHHHHTSHHHHHHHHHHHTTSHHHHHHHHHHHHHHHHHHHHTT--TTTHHHHH---BTTB--HHHHHHHHHHHHHHHHTPPP----------

Foldseek 3Di:
DVVVVVVVVVLVVVLVVCVVVLPDLLVVCVVQVLLVALLVNLVRPCVVSSQVSLVSSCVVVVPDRADPLNSSVVRDQLLRNLLSLLVQCPDPPPSSNVVSVVSLVVSLVVCVVVVPDLLNLLVSNPDDLPLDCSNVSSLVSSQVSQVVCCVVVVHRDDSLNSVQVNQPHLQSLQLSLLVLCVPPVCVVVSLVSLLVSLVVCVVVVHDLVCCPVPGDDADPVGHDPSSVVSSVVSNVSCVVPDDPDPPPPDDDDD

pLDDT: mean 90.84, std 10.57, range [43.19, 98.81]

Radius of gyration: 25.5 Å; chains: 1; bounding box: 85×41×72 Å

InterPro domains:
  IPR044899 Secreted effector protein SptP, N-terminal domain superfamily [G3DSA:4.10.1330.10] (41-116)